Protein AF-A0A349R3C3-F1 (afdb_monomer)

Solvent-accessible surface area (backbone atoms only — not comparable to full-atom values): 14106 Å² total; per-residue (Å²): 133,60,71,66,52,58,50,20,28,57,54,48,66,54,65,62,78,65,48,72,76,39,74,84,52,47,65,58,42,30,50,52,5,46,54,39,50,52,52,12,50,52,42,12,56,44,46,15,50,47,43,29,62,76,40,62,88,50,100,57,25,70,58,52,10,52,54,48,5,53,55,49,9,50,50,48,29,50,50,51,36,49,50,64,70,65,62,62,86,88,56,60,72,68,60,53,50,62,65,47,43,64,59,54,54,50,52,52,51,53,50,55,61,49,46,53,61,52,50,51,60,73,39,42,68,59,50,40,51,53,48,49,54,48,57,54,50,50,51,49,53,53,51,49,53,50,52,51,51,47,50,65,75,43,38,69,60,56,50,50,52,51,51,53,50,52,53,44,52,53,49,54,53,49,51,55,50,50,52,52,51,44,51,30,24,39,69,20,48,70,53,102,89,34,86,36,51,66,44,89,45,76,68,43,53,53,53,49,55,52,48,52,52,52,52,54,50,47,51,54,48,51,55,50,49,54,53,52,52,52,53,51,51,51,48,37,49,74,72,42,59,74,71,64,66,82,70,50,71,71,58,46,52,50,54,36,58,60,64,70,75,108

Structure (mmCIF, N/CA/C/O backbone):
data_AF-A0A349R3C3-F1
#
_entry.id   AF-A0A349R3C3-F1
#
loop_
_atom_site.group_PDB
_atom_site.id
_atom_site.type_symbol
_atom_site.label_atom_id
_atom_site.label_alt_id
_atom_site.label_comp_id
_atom_site.label_asym_id
_atom_site.label_entity_id
_atom_site.label_seq_id
_atom_site.pdbx_PDB_ins_code
_atom_site.Cartn_x
_atom_site.Cartn_y
_atom_site.Cartn_z
_atom_site.occupancy
_atom_site.B_iso_or_equiv
_atom_site.auth_seq_id
_atom_site.auth_comp_id
_atom_site.auth_asym_id
_atom_site.auth_atom_id
_atom_site.pdbx_PDB_model_num
ATOM 1 N N . MET A 1 1 ? -33.937 16.320 50.678 1.00 60.59 1 MET A N 1
ATOM 2 C CA . MET A 1 1 ? -32.939 15.401 50.082 1.00 60.59 1 MET A CA 1
ATOM 3 C C . MET A 1 1 ? -33.029 15.523 48.572 1.00 60.59 1 MET A C 1
ATOM 5 O O . MET A 1 1 ? -34.141 15.639 48.083 1.00 60.59 1 MET A O 1
ATOM 9 N N . SER A 1 2 ? -31.909 15.561 47.848 1.00 76.12 2 SER A N 1
ATOM 10 C CA . SER A 1 2 ? -31.924 15.671 46.383 1.00 76.12 2 SER A CA 1
ATOM 11 C C . SER A 1 2 ? -32.350 14.349 45.731 1.00 76.12 2 SER A C 1
ATOM 13 O O . SER A 1 2 ? -31.929 13.276 46.172 1.00 76.12 2 SER A O 1
ATOM 15 N N . ASP A 1 3 ? -33.138 14.413 44.655 1.00 81.88 3 ASP A N 1
ATOM 16 C CA . ASP A 1 3 ? -33.588 13.233 43.891 1.00 81.88 3 ASP A CA 1
ATOM 17 C C . ASP A 1 3 ? -32.419 12.376 43.374 1.00 81.88 3 ASP A C 1
ATOM 19 O O . ASP A 1 3 ? -32.507 11.152 43.274 1.00 81.88 3 ASP A O 1
ATOM 23 N N . ILE A 1 4 ? -31.274 13.021 43.141 1.00 83.75 4 ILE A N 1
ATOM 24 C CA . ILE A 1 4 ? -30.001 12.401 42.764 1.00 83.75 4 ILE A CA 1
ATOM 25 C C . ILE A 1 4 ? -29.476 11.434 43.833 1.00 83.75 4 ILE A C 1
ATOM 27 O O . ILE A 1 4 ? -29.061 10.323 43.500 1.00 83.75 4 ILE A O 1
ATOM 31 N N . ASN A 1 5 ? -29.531 11.799 45.117 1.00 83.94 5 ASN A N 1
ATOM 32 C CA . ASN A 1 5 ? -29.082 10.901 46.186 1.00 83.94 5 ASN A CA 1
ATOM 33 C C . ASN A 1 5 ? -29.979 9.663 46.262 1.00 83.94 5 ASN A C 1
ATOM 35 O O . ASN A 1 5 ? -29.490 8.540 46.369 1.00 83.94 5 ASN A O 1
ATOM 39 N N . ARG A 1 6 ? -31.293 9.854 46.112 1.00 83.62 6 ARG A N 1
ATOM 40 C CA . ARG A 1 6 ? -32.276 8.766 46.135 1.00 83.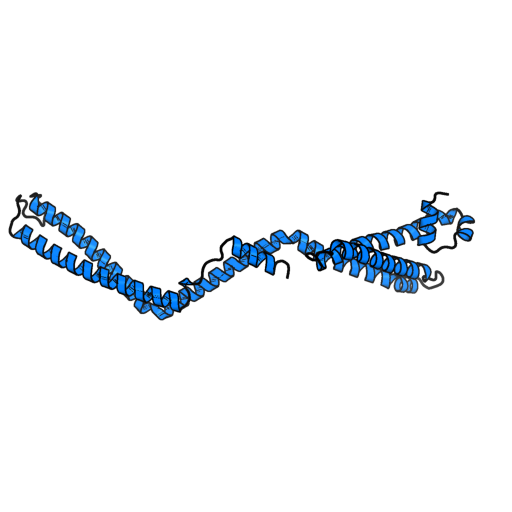62 6 ARG A CA 1
ATOM 41 C C . ARG A 1 6 ? -32.104 7.816 44.937 1.00 83.62 6 ARG A C 1
ATOM 43 O O . ARG A 1 6 ? -32.244 6.600 45.099 1.00 83.62 6 ARG A O 1
ATOM 50 N N . PHE A 1 7 ? -31.721 8.339 43.767 1.00 87.44 7 PHE A N 1
ATOM 51 C CA . PHE A 1 7 ? -31.324 7.536 42.606 1.00 87.44 7 PHE A CA 1
ATOM 52 C C . PHE A 1 7 ? -30.084 6.679 42.895 1.00 87.44 7 PHE A C 1
ATOM 54 O O . PHE A 1 7 ? -30.131 5.463 42.703 1.00 87.44 7 PHE A O 1
ATOM 61 N N . PHE A 1 8 ? -29.003 7.268 43.416 1.00 88.06 8 PHE A N 1
ATOM 62 C CA . PHE A 1 8 ? -27.784 6.514 43.722 1.00 88.06 8 PHE A CA 1
ATOM 63 C C . PHE A 1 8 ? -27.984 5.482 44.835 1.00 88.06 8 PHE A C 1
ATOM 65 O O . PHE A 1 8 ? -27.445 4.382 44.738 1.00 88.06 8 PHE A O 1
ATOM 72 N N . TRP A 1 9 ? -28.822 5.751 45.837 1.00 87.12 9 TRP A N 1
ATOM 73 C CA . TRP A 1 9 ? -29.176 4.744 46.846 1.00 87.12 9 TRP A CA 1
ATOM 74 C C . TRP A 1 9 ? -29.919 3.552 46.243 1.00 87.12 9 TRP A C 1
ATOM 76 O O . TRP A 1 9 ? -29.665 2.405 46.617 1.00 87.12 9 TRP A O 1
ATOM 86 N N . ARG A 1 10 ? -30.787 3.802 45.252 1.00 85.56 10 ARG A N 1
ATOM 87 C CA . ARG A 1 10 ? -31.445 2.735 44.486 1.00 85.56 10 ARG A CA 1
ATOM 88 C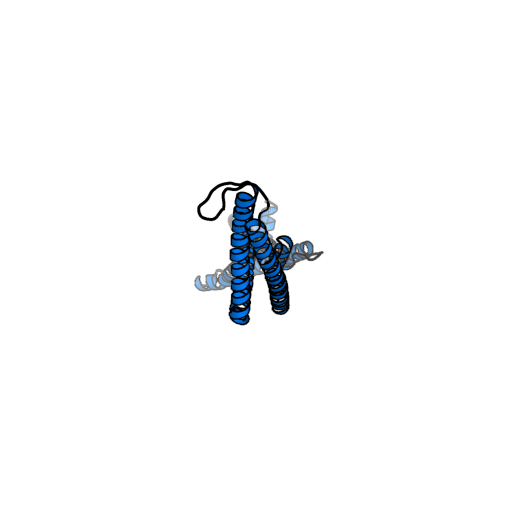 C . ARG A 1 10 ? -30.434 1.923 43.672 1.00 85.56 10 ARG A C 1
ATOM 90 O O . ARG A 1 10 ? -30.553 0.701 43.621 1.00 85.56 10 ARG A O 1
ATOM 97 N N . CYS A 1 11 ? -29.417 2.573 43.102 1.00 85.50 11 CYS A N 1
ATOM 98 C CA . CYS A 1 11 ? -28.314 1.898 42.413 1.00 85.50 11 CYS A CA 1
ATOM 99 C C . CYS A 1 11 ? -27.445 1.057 43.360 1.00 85.50 11 CYS A C 1
ATOM 101 O O . CYS A 1 11 ? -27.077 -0.060 43.011 1.00 85.50 11 CYS A O 1
ATOM 103 N N . ALA A 1 12 ? -27.182 1.546 44.574 1.00 84.50 12 ALA A N 1
ATOM 104 C CA . ALA A 1 12 ? -26.461 0.808 45.613 1.00 84.50 12 ALA A CA 1
ATOM 105 C C . ALA A 1 12 ? -27.250 -0.401 46.152 1.00 84.50 12 ALA A C 1
ATOM 107 O O . ALA A 1 12 ? -26.673 -1.284 46.776 1.00 84.50 12 ALA A O 1
ATOM 108 N N . GLY A 1 13 ? -28.565 -0.455 45.914 1.00 81.88 13 GLY A N 1
ATOM 109 C CA . GLY A 1 13 ? -29.434 -1.545 46.353 1.00 81.88 13 GLY A CA 1
ATOM 110 C C . GLY A 1 13 ? -29.739 -1.563 47.848 1.00 81.88 13 GLY A C 1
ATOM 111 O O . GLY A 1 13 ? -30.048 -2.621 48.385 1.00 81.88 13 GLY A O 1
ATOM 112 N N . VAL A 1 14 ? -29.666 -0.404 48.500 1.00 83.69 14 VAL A N 1
ATOM 113 C CA . VAL A 1 14 ? -29.896 -0.241 49.941 1.00 83.69 14 VAL A CA 1
ATOM 114 C C . VAL A 1 14 ? -31.372 0.043 50.217 1.00 83.69 14 VAL A C 1
ATOM 116 O O . VAL A 1 14 ? -32.046 0.702 49.422 1.00 83.69 14 VAL A O 1
ATOM 119 N N . HIS A 1 15 ? -31.880 -0.419 51.361 1.00 84.00 15 HIS A N 1
ATOM 120 C CA . HIS A 1 15 ? -33.231 -0.086 51.805 1.00 84.00 15 HIS A CA 1
ATOM 121 C C . HIS A 1 15 ? -33.312 1.394 52.223 1.00 84.00 15 HIS A C 1
ATOM 123 O O . HIS A 1 15 ? -32.704 1.809 53.212 1.00 84.00 15 HIS A O 1
ATOM 129 N N . GLN A 1 16 ? -34.035 2.198 51.435 1.00 82.12 16 GLN A N 1
ATOM 130 C CA . GLN A 1 16 ? -34.058 3.662 51.552 1.00 82.12 16 GLN A CA 1
ATOM 131 C C . GLN A 1 16 ? -34.578 4.138 52.915 1.00 82.12 16 GLN A C 1
ATOM 133 O O . GLN A 1 16 ? -33.965 5.014 53.516 1.00 82.12 16 GLN A O 1
ATOM 138 N N . GLU A 1 17 ? -35.630 3.510 53.444 1.00 82.06 17 GLU A N 1
ATOM 139 C CA . GLU A 1 17 ? -36.242 3.887 54.727 1.00 82.06 17 GLU A CA 1
ATOM 140 C C . GLU A 1 17 ? -35.314 3.664 55.929 1.00 82.06 17 GLU A C 1
ATOM 142 O O . GLU A 1 17 ? -35.358 4.407 56.910 1.00 82.06 17 GLU A O 1
ATOM 147 N N . THR A 1 18 ? -34.447 2.647 55.873 1.00 81.56 18 THR A N 1
ATOM 148 C CA . THR A 1 18 ? -33.424 2.439 56.907 1.00 81.56 18 THR A CA 1
ATOM 149 C C . THR A 1 18 ? -32.323 3.475 56.787 1.00 81.56 18 THR A C 1
ATOM 151 O O . THR A 1 18 ? -31.871 4.000 57.800 1.00 81.56 18 THR A O 1
ATOM 154 N N . LEU A 1 19 ? -31.894 3.781 55.562 1.00 83.44 19 LEU A N 1
ATOM 155 C CA . LEU A 1 19 ? -30.800 4.713 55.341 1.00 83.44 19 LEU A CA 1
ATOM 156 C C . LEU A 1 19 ? -31.190 6.147 55.726 1.00 83.44 19 LEU A C 1
ATOM 158 O O . LEU A 1 19 ? -30.364 6.844 56.302 1.00 83.44 19 LEU A O 1
ATOM 162 N N . GLU A 1 20 ? -32.442 6.560 55.494 1.00 83.81 20 GLU A N 1
ATOM 163 C CA . GLU A 1 20 ? -32.989 7.868 55.909 1.00 83.81 20 GLU A CA 1
ATOM 164 C C . GLU A 1 20 ? -32.876 8.135 57.421 1.00 83.81 20 GLU A C 1
ATOM 166 O O . GLU A 1 20 ? -32.795 9.291 57.829 1.00 83.81 20 GLU A O 1
ATOM 171 N N . LYS A 1 21 ? -32.788 7.088 58.254 1.00 85.25 21 LYS A N 1
ATOM 172 C CA . LYS A 1 21 ? -32.617 7.213 59.712 1.00 85.25 21 LYS A CA 1
ATOM 173 C C . LYS A 1 21 ? -31.170 7.501 60.140 1.00 85.25 21 LYS A C 1
ATOM 175 O O . LYS A 1 21 ? -30.959 7.900 61.282 1.00 85.25 21 LYS A O 1
ATOM 180 N N . TYR A 1 22 ? -30.186 7.318 59.253 1.00 84.94 22 TYR A N 1
ATOM 181 C CA . TYR A 1 22 ? -28.755 7.446 59.557 1.00 84.94 22 TYR A CA 1
ATOM 182 C C . TYR A 1 22 ? -28.057 8.429 58.601 1.00 84.94 22 TYR A C 1
ATOM 184 O O . TYR A 1 22 ? -27.470 8.010 57.597 1.00 84.94 22 TYR A O 1
ATOM 192 N N . PRO A 1 23 ? -28.071 9.739 58.914 1.00 81.38 23 PRO A N 1
ATOM 193 C CA . PRO A 1 23 ? -27.579 10.768 58.003 1.00 81.38 23 PRO A CA 1
ATOM 194 C C . PRO A 1 23 ? -26.079 10.684 57.691 1.00 81.38 23 PRO A C 1
ATOM 196 O O . PRO A 1 23 ? -25.659 11.069 56.600 1.00 81.38 23 PRO A O 1
ATOM 199 N N . GLU A 1 24 ? -25.272 10.130 58.599 1.00 83.31 24 GLU A N 1
ATOM 200 C CA . GLU A 1 24 ? -23.822 9.976 58.408 1.00 83.31 24 GLU A CA 1
ATOM 201 C C . GLU A 1 24 ? -23.459 8.951 57.319 1.00 83.31 24 GLU A C 1
ATOM 203 O O . GLU A 1 24 ? -22.433 9.072 56.650 1.00 83.31 24 GLU A O 1
ATOM 208 N N . GLU A 1 25 ? -24.323 7.963 57.071 1.00 83.88 25 GLU A N 1
ATOM 209 C CA . GLU A 1 25 ? -24.068 6.896 56.096 1.00 83.88 25 GLU A CA 1
ATOM 210 C C . GLU A 1 25 ? -24.516 7.277 54.669 1.00 83.88 25 GLU A C 1
ATOM 212 O O . GLU A 1 25 ? -24.151 6.607 53.699 1.00 83.88 25 GLU A O 1
ATOM 217 N N . HIS A 1 26 ? -25.249 8.384 54.499 1.00 86.00 26 HIS A N 1
ATOM 218 C CA . HIS A 1 26 ? -25.738 8.847 53.196 1.00 86.00 26 HIS A CA 1
ATOM 219 C C . HIS A 1 26 ? -24.632 9.023 52.159 1.00 86.00 26 HIS A C 1
ATOM 221 O O . HIS A 1 26 ? -24.744 8.503 51.049 1.00 86.00 26 HIS A O 1
ATOM 227 N N . SER A 1 27 ? -23.560 9.735 52.519 1.00 85.75 27 SER A N 1
ATOM 228 C CA . SER A 1 27 ? -22.454 10.046 51.604 1.00 85.75 27 SER A CA 1
ATOM 229 C C . SER A 1 27 ? -21.785 8.774 51.074 1.00 85.75 27 SER A C 1
ATOM 231 O O . SER A 1 27 ? -21.522 8.633 49.879 1.00 85.75 27 SER A O 1
ATOM 233 N N . LYS A 1 28 ? -21.608 7.783 51.949 1.00 85.75 28 LYS A N 1
ATOM 234 C CA . LYS A 1 28 ? -20.978 6.501 51.631 1.00 85.75 28 LYS A CA 1
ATOM 235 C C . LYS A 1 28 ? -21.810 5.667 50.658 1.00 85.75 28 LYS A C 1
ATOM 237 O O . LYS A 1 28 ? -21.269 5.174 49.671 1.00 85.75 28 LYS A O 1
ATOM 242 N N . TYR A 1 29 ? -23.114 5.520 50.892 1.00 86.12 29 TYR A N 1
ATOM 243 C CA . TYR A 1 29 ? -23.971 4.752 49.981 1.00 86.12 29 TYR A CA 1
ATOM 244 C C . TYR A 1 29 ? -24.269 5.495 48.676 1.00 86.12 29 TYR A C 1
ATOM 246 O O . TYR A 1 29 ? -24.409 4.849 47.638 1.00 86.12 29 TYR A O 1
ATOM 254 N N . THR A 1 30 ? -24.282 6.833 48.688 1.00 87.88 30 THR A N 1
ATOM 255 C CA . THR A 1 30 ? -24.277 7.629 47.453 1.00 87.88 30 THR A CA 1
ATOM 256 C C . THR A 1 30 ? -23.008 7.357 46.643 1.00 87.88 30 THR A C 1
ATOM 258 O O . THR A 1 30 ? -23.109 7.097 45.447 1.00 87.88 30 THR A O 1
ATOM 261 N N . ALA A 1 31 ? -21.829 7.336 47.277 1.00 85.81 31 ALA A N 1
ATOM 262 C CA . ALA A 1 31 ? -20.567 7.032 46.602 1.00 85.81 31 ALA A CA 1
ATOM 263 C C . ALA A 1 31 ? -20.545 5.604 46.026 1.00 85.81 31 ALA A C 1
ATOM 265 O O . ALA A 1 31 ? -20.201 5.421 44.859 1.00 85.81 31 ALA A O 1
ATOM 266 N N . ILE A 1 32 ? -20.985 4.598 46.792 1.00 86.44 32 ILE A N 1
ATOM 267 C CA . ILE A 1 32 ? -21.102 3.211 46.306 1.00 86.44 32 ILE A CA 1
ATOM 268 C C . ILE A 1 32 ? -22.040 3.149 45.093 1.00 86.44 32 ILE A C 1
ATOM 270 O O . ILE A 1 32 ? -21.656 2.636 44.042 1.00 86.44 32 ILE A O 1
ATOM 274 N N . GLY A 1 33 ? -23.235 3.733 45.197 1.00 87.50 33 GLY A N 1
ATOM 275 C CA . GLY A 1 33 ? -24.203 3.770 44.101 1.00 87.50 33 GLY A CA 1
ATOM 276 C C . GLY A 1 33 ? -23.686 4.486 42.854 1.00 87.50 33 GLY A C 1
ATOM 277 O O . GLY A 1 33 ? -23.919 4.016 41.740 1.00 87.50 33 GLY A O 1
ATOM 278 N N . ALA A 1 34 ? -22.943 5.581 43.033 1.00 88.94 34 ALA A N 1
ATOM 279 C CA . ALA A 1 34 ? -22.306 6.309 41.942 1.00 88.94 34 ALA A CA 1
ATOM 280 C C . ALA A 1 34 ? -21.242 5.458 41.239 1.00 88.94 34 ALA A C 1
ATOM 282 O O . ALA A 1 34 ? -21.249 5.385 40.013 1.00 88.94 34 ALA A O 1
ATOM 283 N N . THR A 1 35 ? -20.379 4.755 41.983 1.00 88.19 35 THR A N 1
ATOM 284 C CA . THR A 1 35 ? -19.359 3.884 41.369 1.00 88.19 35 THR A CA 1
ATOM 285 C C . THR A 1 35 ? -19.975 2.761 40.536 1.00 88.19 35 THR A C 1
ATOM 287 O O . THR A 1 35 ? -19.517 2.517 39.421 1.00 88.19 35 THR A O 1
ATOM 290 N N . ILE A 1 36 ? -21.047 2.126 41.020 1.00 88.44 36 ILE A N 1
ATOM 291 C CA . ILE A 1 36 ? -21.748 1.056 40.292 1.00 88.44 36 ILE A CA 1
ATOM 292 C C . ILE A 1 36 ? -22.413 1.618 39.026 1.00 88.44 36 ILE A C 1
ATOM 294 O O . ILE A 1 36 ? -22.299 1.041 37.945 1.00 88.44 36 ILE A O 1
ATOM 298 N N . PHE A 1 37 ? -23.068 2.779 39.135 1.00 91.31 37 PHE A N 1
ATOM 299 C CA . PHE A 1 37 ? -23.707 3.440 37.996 1.00 91.31 37 PHE A CA 1
ATOM 300 C C . PHE A 1 37 ? -22.700 3.825 36.906 1.00 91.31 37 PHE A C 1
ATOM 302 O O . PHE A 1 37 ? -22.903 3.478 35.744 1.00 91.31 37 PHE A O 1
ATOM 309 N N . PHE A 1 38 ? -21.598 4.493 37.266 1.00 89.56 38 PHE A N 1
ATOM 310 C CA . PHE A 1 38 ? -20.570 4.878 36.296 1.00 89.56 38 PHE A CA 1
ATOM 311 C C . PHE A 1 38 ? -19.878 3.663 35.672 1.00 89.56 38 PHE A C 1
ATOM 313 O O . PHE A 1 38 ? -19.589 3.688 34.478 1.00 89.56 38 PHE A O 1
ATOM 320 N N . THR A 1 39 ? -19.688 2.576 36.427 1.00 87.81 39 THR A N 1
ATOM 321 C CA . THR A 1 39 ? -19.164 1.312 35.882 1.00 87.81 39 THR A CA 1
ATOM 322 C C . THR A 1 39 ? -20.086 0.757 34.792 1.00 87.81 39 THR A C 1
ATOM 324 O O . THR A 1 39 ? -19.627 0.465 33.689 1.00 87.81 39 THR A O 1
ATOM 327 N N . GLY A 1 40 ? -21.396 0.679 35.053 1.00 88.31 40 GLY A N 1
ATOM 328 C CA . GLY A 1 40 ? -22.383 0.245 34.056 1.00 88.31 40 GLY A CA 1
ATOM 329 C C . GLY A 1 40 ? -22.503 1.195 32.858 1.00 88.31 40 GLY A C 1
ATOM 330 O O . GLY A 1 40 ? -22.622 0.741 31.720 1.00 88.31 40 GLY A O 1
ATOM 331 N N . LEU A 1 41 ? -22.417 2.510 33.087 1.00 90.88 41 LEU A N 1
ATOM 332 C CA . LEU A 1 41 ? -22.468 3.526 32.032 1.00 90.88 41 LEU A CA 1
ATOM 333 C C . LEU A 1 41 ? -21.267 3.420 31.084 1.00 90.88 41 LEU A C 1
ATOM 335 O O . LEU A 1 41 ? -21.451 3.371 29.869 1.00 90.88 41 LEU A O 1
ATOM 339 N N . PHE A 1 42 ? -20.046 3.343 31.618 1.00 86.75 42 PHE A N 1
ATOM 340 C CA . PHE A 1 42 ? -18.853 3.176 30.789 1.00 86.75 42 PHE A CA 1
ATOM 341 C C . PHE A 1 42 ? -18.838 1.825 30.083 1.00 86.75 42 PHE A C 1
ATOM 343 O O . PHE A 1 42 ? -18.449 1.765 28.920 1.00 86.75 42 PHE A O 1
ATOM 350 N N . ALA A 1 43 ? -19.331 0.764 30.727 1.00 85.75 43 ALA A N 1
ATOM 351 C CA . ALA A 1 43 ? -19.506 -0.526 30.074 1.00 85.75 43 ALA A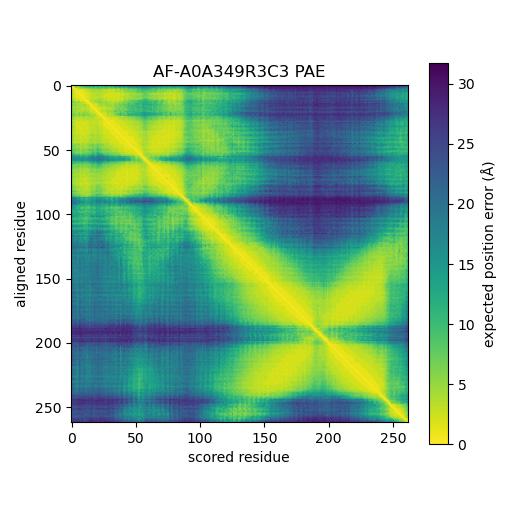 CA 1
ATOM 352 C C . ALA A 1 43 ? -20.521 -0.467 28.919 1.00 85.75 43 ALA A C 1
ATOM 354 O O . ALA A 1 43 ? -20.270 -1.062 27.874 1.00 85.75 43 ALA A O 1
ATOM 355 N N . SER A 1 44 ? -21.623 0.278 29.067 1.00 90.06 44 SER A N 1
ATOM 356 C CA . SER A 1 44 ? -22.602 0.512 27.994 1.00 90.06 44 SER A CA 1
ATOM 357 C C . SER A 1 44 ? -21.969 1.215 26.794 1.00 90.06 44 SER A C 1
ATOM 359 O O . SER A 1 44 ? -22.049 0.720 25.671 1.00 90.06 44 SER A O 1
ATOM 361 N N . LEU A 1 45 ? -21.271 2.331 27.039 1.00 88.88 45 LEU A N 1
ATOM 362 C CA . LEU A 1 45 ? -20.597 3.106 25.992 1.00 88.88 45 LEU A CA 1
ATOM 363 C C . LEU A 1 45 ? -19.504 2.286 25.298 1.00 88.88 45 LEU A C 1
ATOM 365 O O . LEU A 1 45 ? -19.421 2.271 24.074 1.00 88.88 45 LEU A O 1
ATOM 369 N N . SER A 1 46 ? -18.710 1.557 26.081 1.00 84.62 46 SER A N 1
ATOM 370 C CA . SER A 1 46 ? -17.696 0.617 25.607 1.00 84.62 46 SER A CA 1
ATOM 371 C C . SER A 1 46 ? -18.286 -0.479 24.724 1.00 84.62 46 SER A C 1
ATOM 373 O O . SER A 1 46 ? -17.823 -0.695 23.609 1.00 84.62 46 SER A O 1
ATOM 375 N N . GLY A 1 47 ? -19.276 -1.211 25.241 1.00 83.69 47 GLY A N 1
ATOM 376 C CA . GLY A 1 47 ? -19.897 -2.337 24.547 1.00 83.69 47 GLY A CA 1
ATOM 377 C C . GLY A 1 47 ? -20.615 -1.886 23.280 1.00 83.69 47 GLY A C 1
ATOM 378 O O . GLY A 1 47 ? -20.488 -2.536 22.246 1.00 83.69 47 GLY A O 1
ATOM 379 N N . GLY A 1 48 ? -21.292 -0.735 23.331 1.00 87.88 48 GLY A N 1
ATOM 380 C CA . GLY A 1 48 ? -21.906 -0.111 22.164 1.00 87.88 48 GLY A CA 1
ATOM 381 C C . GLY A 1 48 ? -20.875 0.299 21.113 1.00 87.88 48 GLY A C 1
ATOM 382 O O . GLY A 1 48 ? -21.044 -0.028 19.943 1.00 87.88 48 GLY A O 1
ATOM 383 N N . TYR A 1 49 ? -19.769 0.934 21.512 1.00 83.12 49 TYR A N 1
ATOM 384 C CA . TYR A 1 49 ? -18.692 1.299 20.587 1.00 83.12 49 TYR A CA 1
ATOM 385 C C . TYR A 1 49 ? -18.023 0.071 19.951 1.00 83.12 49 TYR A C 1
ATOM 387 O O . TYR A 1 49 ? -17.793 0.052 18.743 1.00 83.12 49 TYR A O 1
ATOM 395 N N . ALA A 1 50 ? -17.762 -0.977 20.738 1.00 81.56 50 ALA A N 1
ATOM 396 C CA . ALA A 1 50 ? -17.217 -2.234 20.231 1.00 81.56 50 ALA A CA 1
ATOM 397 C C . ALA A 1 50 ? -18.170 -2.891 19.219 1.00 81.56 50 ALA A C 1
ATOM 399 O O . ALA A 1 50 ? -17.741 -3.282 18.137 1.00 81.56 50 ALA A O 1
ATOM 400 N N . MET A 1 51 ? -19.468 -2.949 19.528 1.00 82.12 51 MET A N 1
ATOM 401 C CA . MET A 1 51 ? -20.483 -3.490 18.623 1.00 82.12 51 MET A CA 1
ATOM 402 C C . MET A 1 51 ? -20.604 -2.655 17.339 1.00 82.12 51 MET A C 1
ATOM 404 O O . MET A 1 51 ? -20.670 -3.211 16.247 1.00 82.12 51 MET A O 1
ATOM 408 N N . TYR A 1 52 ? -20.558 -1.325 17.444 1.00 83.56 52 TYR A N 1
ATOM 409 C CA . TYR A 1 52 ? -20.543 -0.434 16.282 1.00 83.56 52 TYR A CA 1
ATOM 410 C C . TYR A 1 52 ? -19.330 -0.688 15.379 1.00 83.56 52 TYR A C 1
ATOM 412 O O . TYR A 1 52 ? -19.463 -0.722 14.160 1.00 83.56 52 TYR A O 1
ATOM 420 N N . PHE A 1 53 ? -18.150 -0.903 15.966 1.00 76.00 53 PHE A N 1
ATOM 421 C CA . PHE A 1 53 ? -16.933 -1.183 15.207 1.00 76.00 53 PHE A CA 1
ATOM 422 C C . PHE A 1 53 ? -16.988 -2.548 14.506 1.00 76.00 53 PHE A C 1
ATOM 424 O O . PHE A 1 53 ? -16.660 -2.642 13.327 1.00 76.00 53 PHE A O 1
ATOM 431 N N . VAL A 1 54 ? -17.450 -3.594 15.201 1.00 73.06 54 VAL A N 1
ATOM 432 C CA . VAL A 1 54 ? -17.548 -4.958 14.648 1.00 73.06 54 VAL A CA 1
ATOM 433 C C . VAL A 1 54 ? -18.541 -5.036 13.486 1.00 73.06 54 VAL A C 1
ATOM 435 O O . VAL A 1 54 ? -18.292 -5.746 12.518 1.00 73.06 54 VAL A O 1
ATOM 438 N N . PHE A 1 55 ? -19.652 -4.300 13.560 1.00 73.19 55 PHE A N 1
ATOM 439 C CA . PHE A 1 55 ? -20.703 -4.311 12.536 1.00 73.19 55 PHE A CA 1
ATOM 440 C C . PHE A 1 55 ? -20.646 -3.106 11.588 1.00 73.19 55 PHE A C 1
ATOM 442 O O . PHE A 1 55 ? -21.615 -2.852 10.868 1.00 73.19 55 PHE A O 1
ATOM 449 N N . SER A 1 56 ? -19.527 -2.372 11.569 1.00 68.31 56 SER A N 1
ATOM 450 C CA . SER A 1 56 ? -19.398 -1.172 10.740 1.00 68.31 56 SER A CA 1
ATOM 451 C C . SER A 1 56 ? -19.596 -1.514 9.257 1.00 68.31 56 SER A C 1
ATOM 453 O O . SER A 1 56 ? -18.921 -2.390 8.715 1.00 68.31 56 SER A O 1
ATOM 455 N N . GLY A 1 57 ? -20.566 -0.854 8.611 1.00 66.69 57 GLY A N 1
ATOM 456 C CA . GLY A 1 57 ? -20.937 -1.098 7.208 1.00 66.69 57 GLY A CA 1
ATOM 457 C C . GLY A 1 57 ? -22.293 -1.784 6.990 1.00 66.69 57 GLY A C 1
ATOM 458 O O . GLY A 1 57 ? -22.728 -1.907 5.845 1.00 66.69 57 GLY A O 1
ATOM 459 N N . GLY A 1 58 ? -22.990 -2.201 8.053 1.00 74.12 58 GLY A N 1
ATOM 460 C CA . GLY A 1 58 ? -24.387 -2.645 7.982 1.00 74.12 58 GLY A CA 1
ATOM 461 C C . GLY A 1 58 ? -25.381 -1.476 8.046 1.00 74.12 58 GLY A C 1
ATOM 462 O O . GLY A 1 58 ? -25.156 -0.505 8.752 1.00 74.12 58 GLY A O 1
ATOM 463 N N . THR A 1 59 ? -26.533 -1.571 7.376 1.00 74.00 59 THR A N 1
ATOM 464 C CA . THR A 1 59 ? -27.572 -0.512 7.354 1.00 74.00 59 THR A CA 1
ATOM 465 C C . THR A 1 59 ? -28.207 -0.184 8.717 1.00 74.00 59 THR A C 1
ATOM 467 O O . THR A 1 59 ? -28.848 0.857 8.848 1.00 74.00 59 THR A O 1
ATOM 470 N N . PHE A 1 60 ? -28.043 -1.044 9.729 1.00 79.12 60 PHE A N 1
ATOM 471 C CA . PHE A 1 60 ? -28.627 -0.905 11.075 1.00 79.12 60 PHE A CA 1
ATOM 472 C C . PHE A 1 60 ? -27.584 -0.991 12.209 1.00 79.12 60 PHE A C 1
ATOM 474 O O . PHE A 1 60 ? -27.926 -1.278 13.359 1.00 79.12 60 PHE A O 1
ATOM 481 N N . ASP A 1 61 ? -26.313 -0.749 11.897 1.00 80.62 61 ASP A N 1
ATOM 482 C CA . ASP A 1 61 ? -25.176 -0.844 12.821 1.00 80.62 61 ASP A CA 1
ATOM 483 C C . ASP A 1 61 ? -25.311 0.048 14.071 1.00 80.62 61 ASP A C 1
ATOM 485 O O . ASP A 1 61 ? -25.143 -0.424 15.197 1.00 80.62 61 ASP A O 1
ATOM 489 N N . TRP A 1 62 ? -25.699 1.313 13.905 1.00 83.75 62 TRP A N 1
ATOM 490 C CA . TRP A 1 62 ? -25.876 2.262 15.008 1.00 83.75 62 TRP A CA 1
ATOM 491 C C . TRP A 1 62 ? -26.992 1.842 15.978 1.00 83.75 62 TRP A C 1
ATOM 493 O O . TRP A 1 62 ? -26.866 2.012 17.192 1.00 83.75 62 TRP A O 1
ATOM 503 N N . LEU A 1 63 ? -28.080 1.261 15.460 1.00 88.12 63 LEU A N 1
ATOM 504 C CA . LEU A 1 63 ? -29.224 0.843 16.268 1.00 88.12 63 LEU A CA 1
ATOM 505 C C . LEU A 1 63 ? -28.870 -0.403 17.082 1.00 88.12 63 LEU A C 1
ATOM 507 O O . LEU A 1 63 ? -29.139 -0.451 18.284 1.00 88.12 63 LEU A O 1
ATOM 511 N N . LEU A 1 64 ? -28.205 -1.377 16.453 1.00 85.56 64 LEU A N 1
ATOM 512 C CA . LEU A 1 64 ? -27.684 -2.559 17.141 1.00 85.56 64 LEU A CA 1
ATOM 513 C C . LEU A 1 64 ? -26.668 -2.179 18.220 1.00 85.56 64 LEU A C 1
ATOM 515 O O . LEU A 1 64 ? -26.734 -2.718 19.321 1.00 85.56 64 LEU A O 1
ATOM 519 N N . ALA A 1 65 ? -25.785 -1.217 17.945 1.00 88.12 65 ALA A N 1
ATOM 520 C CA . ALA A 1 65 ? -24.814 -0.719 18.911 1.00 88.12 65 ALA A CA 1
ATOM 521 C C . ALA A 1 65 ? -25.471 -0.092 20.150 1.00 88.12 65 ALA A C 1
ATOM 523 O O . ALA A 1 65 ? -25.066 -0.387 21.274 1.00 88.12 65 ALA A O 1
ATOM 524 N N . ILE A 1 66 ? -26.511 0.731 19.971 1.00 90.62 66 ILE A N 1
ATOM 525 C CA . ILE A 1 66 ? -27.233 1.355 21.091 1.00 90.62 66 ILE A CA 1
ATOM 526 C C . ILE A 1 66 ? -27.974 0.303 21.917 1.00 90.62 66 ILE A C 1
ATOM 528 O O . ILE A 1 66 ? -27.843 0.277 23.141 1.00 90.62 66 ILE A O 1
ATOM 532 N N . VAL A 1 67 ? -28.739 -0.578 21.264 1.00 92.31 67 VAL A N 1
ATOM 533 C CA . VAL A 1 67 ? -29.522 -1.612 21.958 1.00 92.31 67 VAL A CA 1
ATOM 534 C C . VAL A 1 67 ? -28.597 -2.564 22.711 1.00 92.31 67 VAL A C 1
ATOM 536 O O . VAL A 1 67 ? -28.815 -2.833 23.893 1.00 92.31 67 VAL A O 1
ATOM 539 N N . PHE A 1 68 ? -27.532 -3.027 22.054 1.00 90.31 68 PHE A N 1
ATOM 540 C CA . PHE A 1 68 ? -26.541 -3.892 22.677 1.00 90.31 68 PHE A CA 1
ATOM 541 C C . PHE A 1 68 ? -25.823 -3.188 23.829 1.00 90.31 68 PHE A C 1
ATOM 543 O O . PHE A 1 68 ? -25.716 -3.765 24.906 1.00 90.31 68 PHE A O 1
ATOM 550 N N . GLY A 1 69 ? -25.394 -1.935 23.646 1.00 90.56 69 GLY A N 1
ATOM 551 C CA . GLY A 1 69 ? -24.764 -1.136 24.697 1.00 90.56 69 GLY A CA 1
ATOM 552 C C . GLY A 1 69 ? -25.645 -1.024 25.940 1.00 90.56 69 GLY A C 1
ATOM 553 O O . GLY A 1 69 ? -25.185 -1.302 27.045 1.00 90.56 69 GLY A O 1
ATOM 554 N N . ILE A 1 70 ? -26.939 -0.727 25.773 1.00 93.50 70 ILE A N 1
ATOM 555 C CA . ILE A 1 70 ? -27.898 -0.658 26.886 1.00 93.50 70 ILE A CA 1
ATOM 556 C C . ILE A 1 70 ? -28.014 -2.008 27.602 1.00 93.50 70 ILE A C 1
ATOM 558 O O . ILE A 1 70 ? -27.890 -2.056 28.826 1.00 93.50 70 ILE A O 1
ATOM 562 N N . ILE A 1 71 ? -28.228 -3.101 26.863 1.00 92.38 71 ILE A N 1
ATOM 563 C CA . ILE A 1 71 ? -28.364 -4.446 27.445 1.00 92.38 71 ILE A CA 1
ATOM 564 C C . ILE A 1 71 ? -27.081 -4.843 28.183 1.00 92.38 71 ILE A C 1
ATOM 566 O O . ILE A 1 71 ? -27.136 -5.327 29.314 1.00 92.38 71 ILE A O 1
ATOM 570 N N . TRP A 1 72 ? -25.925 -4.594 27.570 1.00 89.31 72 TRP A N 1
ATOM 571 C CA . TRP A 1 72 ? -24.620 -4.916 28.130 1.00 89.31 72 TRP A CA 1
ATOM 572 C C . TRP A 1 72 ? -24.320 -4.095 29.384 1.00 89.31 72 TRP A C 1
ATOM 574 O O . TRP A 1 72 ? -23.972 -4.647 30.425 1.00 89.31 72 TRP A O 1
ATOM 584 N N . GLY A 1 73 ? -24.535 -2.781 29.333 1.00 90.00 73 GLY A N 1
ATOM 585 C CA . GLY A 1 73 ? -24.381 -1.899 30.485 1.00 90.00 73 GLY A CA 1
ATOM 586 C C . GLY A 1 73 ? -25.301 -2.274 31.642 1.00 90.00 73 GLY A C 1
ATOM 587 O O . GLY A 1 73 ? -24.862 -2.268 32.791 1.00 90.00 73 GLY A O 1
ATOM 588 N N . LEU A 1 74 ? -26.548 -2.663 31.355 1.00 91.31 74 LEU A N 1
ATOM 589 C CA . LEU A 1 74 ? -27.484 -3.166 32.363 1.00 91.31 74 LEU A CA 1
ATOM 590 C C . LEU A 1 74 ? -27.028 -4.499 32.965 1.00 91.31 74 LEU A C 1
ATOM 592 O O . LEU A 1 74 ? -27.154 -4.677 34.177 1.00 91.31 74 LEU A O 1
ATOM 596 N N . ALA A 1 75 ? -26.475 -5.410 32.162 1.00 87.44 75 ALA A N 1
ATOM 597 C CA . ALA A 1 75 ? -25.928 -6.674 32.649 1.00 87.44 75 ALA A CA 1
ATOM 598 C C . ALA A 1 75 ? -24.744 -6.441 33.602 1.00 87.44 75 ALA A C 1
ATOM 600 O O . ALA A 1 75 ? -24.723 -6.982 34.707 1.00 87.44 75 ALA A O 1
ATOM 601 N N . ILE A 1 76 ? -23.805 -5.571 33.218 1.00 86.81 76 ILE A N 1
ATOM 602 C CA . ILE A 1 76 ? -22.643 -5.211 34.043 1.00 86.81 76 ILE A CA 1
ATOM 603 C C . ILE A 1 76 ? -23.081 -4.474 35.310 1.00 86.81 76 ILE A C 1
ATOM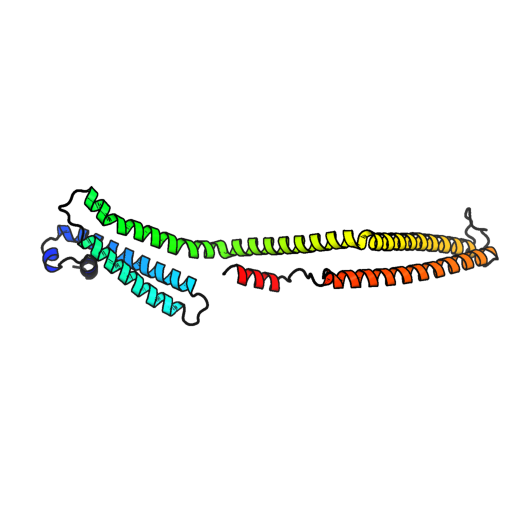 605 O O . ILE A 1 76 ? -22.618 -4.799 36.400 1.00 86.81 76 ILE A O 1
ATOM 609 N N . PHE A 1 77 ? -24.022 -3.535 35.196 1.00 89.00 77 PHE A N 1
ATOM 610 C CA . PHE A 1 77 ? -24.610 -2.841 36.340 1.00 89.00 77 PHE A CA 1
ATOM 611 C C . PHE A 1 77 ? -25.267 -3.816 37.327 1.00 89.00 77 PHE A C 1
ATOM 613 O O . PHE A 1 77 ? -25.069 -3.705 38.536 1.00 89.00 77 PHE A O 1
ATOM 620 N N . ASN A 1 78 ? -26.036 -4.787 36.825 1.00 87.69 78 ASN A N 1
ATOM 621 C CA . ASN A 1 78 ? -26.697 -5.787 37.659 1.00 87.69 78 ASN A CA 1
ATOM 622 C C . ASN A 1 78 ? -25.680 -6.702 38.357 1.00 87.69 78 ASN A C 1
ATOM 624 O O . ASN A 1 78 ? -25.797 -6.937 39.559 1.00 87.69 78 ASN A O 1
ATOM 628 N N . MET A 1 79 ? -24.652 -7.146 37.629 1.00 83.19 79 MET A N 1
ATOM 629 C CA . MET A 1 79 ? -23.580 -7.982 38.164 1.00 83.19 79 MET A CA 1
ATOM 630 C C . MET A 1 79 ? -22.745 -7.242 39.222 1.00 83.19 79 MET A C 1
ATOM 632 O O . MET A 1 79 ? -22.530 -7.788 40.302 1.00 83.19 79 MET A O 1
ATOM 636 N N . ASP A 1 80 ? -22.319 -6.000 38.961 1.00 84.50 80 ASP A N 1
ATOM 637 C CA . ASP A 1 80 ? -21.539 -5.188 39.913 1.00 84.50 80 ASP A CA 1
ATOM 638 C C . ASP A 1 80 ? -22.359 -4.904 41.181 1.00 84.50 80 ASP A C 1
ATOM 640 O O . ASP A 1 80 ? -21.870 -5.066 42.301 1.00 84.50 80 ASP A O 1
ATOM 644 N N . ARG A 1 81 ? -23.658 -4.603 41.021 1.00 84.25 81 ARG A N 1
ATOM 645 C CA . ARG A 1 81 ? -24.592 -4.456 42.145 1.00 84.25 81 ARG A CA 1
ATOM 646 C C . ARG A 1 81 ? -24.728 -5.747 42.955 1.00 84.25 81 ARG A C 1
ATOM 648 O O . ARG A 1 81 ? -24.690 -5.688 44.182 1.00 84.25 81 ARG A O 1
ATOM 655 N N . TYR A 1 82 ? -24.874 -6.901 42.304 1.00 82.69 82 TYR A N 1
ATOM 656 C CA . TYR A 1 82 ? -24.962 -8.194 42.987 1.00 82.69 82 TYR A CA 1
ATOM 657 C C . TYR A 1 82 ? -23.684 -8.513 43.771 1.00 82.69 82 TYR A C 1
ATOM 659 O O . TYR A 1 82 ? -23.765 -8.894 44.938 1.00 82.69 82 TYR A O 1
ATOM 667 N N . ILE A 1 83 ? -22.508 -8.293 43.173 1.00 78.00 83 ILE A N 1
ATOM 668 C CA . ILE A 1 83 ? -21.218 -8.523 43.836 1.00 78.00 83 ILE A CA 1
ATOM 669 C C . ILE A 1 83 ? -21.117 -7.658 45.091 1.00 78.00 83 ILE A C 1
ATOM 671 O O . ILE A 1 83 ? -20.885 -8.203 46.167 1.00 78.00 83 ILE A O 1
ATOM 675 N N . VAL A 1 84 ? -21.365 -6.348 44.985 1.00 78.81 84 VAL A N 1
ATOM 676 C CA . VAL A 1 84 ? -21.279 -5.419 46.125 1.00 78.81 84 VAL A CA 1
ATOM 677 C C . VAL A 1 84 ? -22.240 -5.805 47.253 1.00 78.81 84 VAL A C 1
ATOM 679 O O . VAL A 1 84 ? -21.851 -5.766 48.419 1.00 78.81 84 VAL A O 1
ATOM 682 N N . LEU A 1 85 ? -23.464 -6.230 46.923 1.00 77.75 85 LEU A N 1
ATOM 683 C CA . LEU A 1 85 ? -24.450 -6.682 47.911 1.00 77.75 85 LEU A CA 1
ATOM 684 C C . LEU A 1 85 ? -24.103 -8.044 48.536 1.00 77.75 85 LEU A C 1
ATOM 686 O O . LEU A 1 85 ? -24.486 -8.309 49.672 1.00 77.75 85 LEU A O 1
ATOM 690 N N . SER A 1 86 ? -23.374 -8.904 47.820 1.00 73.81 86 SER A N 1
ATOM 691 C CA . SER A 1 86 ? -22.966 -10.235 48.297 1.00 73.81 86 SER A CA 1
ATOM 692 C C . SER A 1 86 ? -21.733 -10.224 49.216 1.00 73.81 86 SER A C 1
ATOM 694 O O . SER A 1 86 ? -21.418 -11.245 49.843 1.00 73.81 86 SER A O 1
ATOM 696 N N . ILE A 1 87 ? -21.028 -9.087 49.320 1.00 72.94 87 ILE A N 1
ATOM 697 C CA . ILE A 1 87 ? -19.857 -8.939 50.191 1.00 72.94 87 ILE A CA 1
ATOM 698 C C . ILE A 1 87 ? -20.317 -8.911 51.650 1.00 72.94 87 ILE A C 1
ATOM 700 O O . ILE A 1 87 ? -20.800 -7.908 52.177 1.00 72.94 87 ILE A O 1
ATOM 704 N N . ASN A 1 88 ? -20.113 -10.033 52.337 1.00 63.28 88 ASN A N 1
ATOM 705 C CA . ASN A 1 88 ? -20.364 -10.138 53.766 1.00 63.28 88 ASN A CA 1
ATOM 706 C C . ASN A 1 88 ? -19.193 -9.541 54.554 1.00 63.28 88 ASN A C 1
ATOM 708 O O . ASN A 1 88 ? -18.108 -10.122 54.620 1.00 63.28 88 ASN A O 1
ATOM 712 N N . LYS A 1 89 ? -19.446 -8.417 55.236 1.00 60.22 89 LYS A N 1
ATOM 713 C CA . LYS A 1 89 ? -18.471 -7.721 56.097 1.00 60.22 89 LYS A CA 1
ATOM 714 C C . LYS A 1 89 ? -17.928 -8.550 57.272 1.00 60.22 89 LYS A C 1
ATOM 716 O O . LYS A 1 89 ? -16.964 -8.126 57.896 1.00 60.22 89 LYS A O 1
ATOM 721 N N . SER A 1 90 ? -18.516 -9.711 57.580 1.00 58.16 90 SER A N 1
ATOM 722 C CA . SER A 1 90 ? -18.122 -10.559 58.717 1.00 58.16 90 SER A CA 1
ATOM 723 C C . SER A 1 90 ? -16.998 -11.569 58.408 1.00 58.16 90 SER A C 1
ATOM 725 O O . SER A 1 90 ? -16.606 -12.321 59.300 1.00 58.16 90 SER A O 1
ATOM 727 N N . LYS A 1 91 ? -16.490 -11.636 57.167 1.00 60.34 91 LYS A N 1
ATOM 728 C CA . LYS A 1 91 ? -15.433 -12.586 56.761 1.00 60.34 91 LYS A CA 1
ATOM 729 C C . LYS A 1 91 ? -14.041 -11.939 56.723 1.00 60.34 91 LYS A C 1
ATOM 731 O O . LYS A 1 91 ? -13.922 -10.740 56.483 1.00 60.34 91 LYS A O 1
ATOM 736 N N . SER A 1 92 ? -13.001 -12.762 56.920 1.00 72.50 92 SER A N 1
ATOM 737 C CA . SER A 1 92 ? -11.573 -12.396 56.832 1.00 72.50 92 SER A CA 1
ATOM 738 C C . SER A 1 92 ? -11.251 -11.581 55.569 1.00 72.50 92 SER A C 1
ATOM 740 O O . SER A 1 92 ? -11.798 -11.861 54.499 1.00 72.50 92 SER A O 1
ATOM 742 N N . GLY A 1 93 ? -10.339 -10.605 55.672 1.00 71.12 93 GLY A N 1
ATOM 743 C CA . GLY A 1 93 ? -9.973 -9.689 54.579 1.00 71.12 93 GLY A CA 1
ATOM 744 C C . GLY A 1 93 ? -9.526 -10.384 53.284 1.00 71.12 93 GLY A C 1
ATOM 745 O O . GLY A 1 93 ? -9.793 -9.881 52.196 1.00 71.12 93 GLY A O 1
ATOM 746 N N . PHE A 1 94 ? -8.954 -11.590 53.371 1.00 74.31 94 PHE A N 1
ATOM 747 C CA . PHE A 1 94 ? -8.610 -12.395 52.191 1.00 74.31 94 PHE A CA 1
ATOM 748 C C . PHE A 1 94 ? -9.850 -12.880 51.418 1.00 74.31 94 PHE A C 1
ATOM 750 O O . PHE A 1 94 ? -9.869 -12.882 50.190 1.00 74.31 94 PHE A O 1
ATOM 757 N N . MET A 1 95 ? -10.925 -13.233 52.127 1.00 72.94 95 MET A N 1
ATOM 758 C CA . MET A 1 95 ? -12.186 -13.659 51.511 1.00 72.94 95 MET A CA 1
ATOM 759 C C . MET A 1 95 ? -12.907 -12.488 50.832 1.00 72.94 95 MET A C 1
ATOM 761 O O . MET A 1 95 ? -13.567 -12.689 49.817 1.00 72.94 95 MET A O 1
ATOM 765 N N . GLN A 1 96 ? -12.749 -11.269 51.361 1.00 73.25 96 GLN A N 1
ATOM 766 C CA . GLN A 1 96 ? -13.263 -10.042 50.740 1.00 73.25 96 GLN A CA 1
ATOM 767 C C . GLN A 1 96 ? -12.512 -9.728 49.437 1.00 73.25 96 GLN A C 1
ATOM 769 O O . GLN A 1 96 ? -13.138 -9.389 48.435 1.00 73.25 96 GLN A O 1
ATOM 774 N N . LEU A 1 97 ? -11.187 -9.921 49.417 1.00 72.62 97 LEU A N 1
ATOM 775 C CA . LEU A 1 97 ? -10.375 -9.786 48.205 1.00 72.62 97 LEU A CA 1
ATOM 776 C C . LEU A 1 97 ? -10.791 -10.805 47.129 1.00 72.62 97 LEU A C 1
ATOM 778 O O . LEU A 1 97 ? -10.968 -10.442 45.968 1.00 72.62 97 LEU A O 1
ATOM 782 N N . LEU A 1 98 ? -11.012 -12.067 47.518 1.00 76.31 98 LEU A N 1
ATOM 783 C CA . LEU A 1 98 ? -11.447 -13.127 46.602 1.00 76.31 98 LEU A CA 1
ATOM 784 C C . LEU A 1 98 ? -12.854 -12.866 46.030 1.00 76.31 98 LEU A C 1
ATOM 786 O O . LEU A 1 98 ? -13.111 -13.169 44.869 1.00 76.31 98 LEU A O 1
ATOM 790 N N . GLN A 1 99 ? -13.749 -12.255 46.813 1.00 72.38 99 GLN A N 1
ATOM 791 C CA . GLN A 1 99 ? -15.074 -11.824 46.347 1.00 72.38 99 GLN A CA 1
ATOM 792 C C . GLN A 1 99 ? -15.022 -10.597 45.420 1.00 72.38 99 GLN A C 1
ATOM 794 O O . GLN A 1 99 ? -15.899 -10.443 44.574 1.00 72.38 99 GLN A O 1
ATOM 799 N N . ALA A 1 100 ? -13.994 -9.749 45.535 1.00 72.06 100 ALA A N 1
ATOM 800 C CA . ALA A 1 100 ? -13.774 -8.600 44.652 1.00 72.06 100 ALA A CA 1
ATOM 801 C C . ALA A 1 100 ? -13.039 -8.959 43.342 1.00 72.06 100 ALA A C 1
ATOM 803 O O . ALA A 1 100 ? -13.084 -8.198 42.375 1.00 72.06 100 ALA A O 1
ATOM 804 N N . LEU A 1 101 ? -12.389 -10.123 43.279 1.00 76.62 101 LEU A N 1
ATOM 805 C CA . LEU A 1 101 ? -11.604 -10.604 42.133 1.00 76.62 101 LEU A CA 1
ATOM 806 C C . LEU A 1 101 ? -12.382 -10.657 40.797 1.00 76.62 101 LEU A C 1
ATOM 808 O O . LEU A 1 101 ? -11.841 -10.198 39.787 1.00 76.62 101 LEU A O 1
ATOM 812 N N . PRO A 1 102 ? -13.652 -11.116 40.751 1.00 74.88 102 PRO A N 1
ATOM 813 C CA . PRO A 1 102 ? -14.458 -11.081 39.530 1.00 74.88 102 PRO A CA 1
ATOM 814 C C . PRO A 1 102 ? -14.585 -9.674 38.931 1.00 74.88 102 PRO A C 1
ATOM 816 O O . PRO A 1 102 ? -14.573 -9.530 37.712 1.00 74.88 102 PRO A O 1
ATOM 819 N N . ARG A 1 103 ? -14.632 -8.630 39.773 1.00 77.81 103 ARG A N 1
ATOM 820 C CA . ARG A 1 103 ? -14.704 -7.225 39.339 1.00 77.81 103 ARG A CA 1
ATOM 821 C C . ARG A 1 103 ? -13.426 -6.784 38.625 1.00 77.81 103 ARG A C 1
ATOM 823 O O . ARG A 1 103 ? -13.497 -6.096 37.612 1.00 77.81 103 ARG A O 1
ATOM 830 N N . ILE A 1 104 ? -12.267 -7.210 39.129 1.00 78.94 104 ILE A N 1
ATOM 831 C CA . ILE A 1 104 ? -10.962 -6.908 38.524 1.00 78.94 104 ILE A CA 1
ATOM 832 C C . ILE A 1 104 ? -10.822 -7.623 37.175 1.00 78.94 104 ILE A C 1
ATOM 834 O O . ILE A 1 104 ? -10.424 -6.999 36.194 1.00 78.94 104 ILE A O 1
ATOM 838 N N . LEU A 1 105 ? -11.206 -8.901 37.098 1.00 79.94 105 LEU A N 1
ATOM 839 C CA . LEU A 1 105 ? -11.199 -9.652 35.837 1.00 79.94 105 LEU A CA 1
ATOM 840 C C . LEU A 1 105 ? -12.114 -9.015 34.784 1.00 79.94 105 LEU A C 1
ATOM 842 O O . LEU A 1 105 ? -11.706 -8.859 33.635 1.00 79.94 105 LEU A O 1
ATOM 846 N N . LEU A 1 106 ? -13.320 -8.599 35.181 1.00 75.00 106 LEU A N 1
ATOM 847 C CA . LEU A 1 106 ? -14.271 -7.923 34.298 1.00 75.00 106 LEU A CA 1
ATOM 848 C C . LEU A 1 106 ? -13.707 -6.592 33.774 1.00 75.00 106 LEU A C 1
ATOM 850 O O . LEU A 1 106 ? -13.805 -6.312 32.583 1.00 75.00 106 LEU A O 1
ATOM 854 N N . ALA A 1 107 ? -13.067 -5.799 34.641 1.00 75.62 107 ALA A N 1
ATOM 855 C CA . ALA A 1 107 ? -12.445 -4.532 34.259 1.00 75.62 107 ALA A CA 1
ATOM 856 C C . ALA A 1 107 ? -11.291 -4.722 33.258 1.00 75.62 107 ALA A C 1
ATOM 858 O O . ALA A 1 107 ? -11.199 -3.977 32.283 1.00 75.62 107 ALA A O 1
ATOM 859 N N . ILE A 1 108 ? -10.449 -5.745 33.452 1.00 81.56 108 ILE A N 1
ATOM 860 C CA . ILE A 1 108 ? -9.369 -6.089 32.512 1.00 81.56 108 ILE A CA 1
ATOM 861 C C . ILE A 1 108 ? -9.950 -6.534 31.165 1.00 81.56 108 ILE A C 1
ATOM 863 O O . ILE A 1 108 ? -9.480 -6.087 30.119 1.00 81.56 108 ILE A O 1
ATOM 867 N N . LEU A 1 109 ? -10.987 -7.378 31.178 1.00 76.19 109 LEU A N 1
ATOM 868 C CA . LEU A 1 109 ? -11.637 -7.867 29.961 1.00 76.19 109 LEU A CA 1
ATOM 869 C C . LEU A 1 109 ? -12.257 -6.717 29.154 1.00 76.19 109 LEU A C 1
ATOM 871 O O . LEU A 1 109 ? -12.030 -6.627 27.951 1.00 76.19 109 LEU A O 1
ATOM 875 N N . ILE A 1 110 ? -12.968 -5.800 29.819 1.00 75.62 110 ILE A N 1
ATOM 876 C CA . ILE A 1 110 ? -13.518 -4.590 29.192 1.00 75.62 110 ILE A CA 1
ATOM 877 C C . ILE A 1 110 ? -12.384 -3.729 28.613 1.00 75.62 110 ILE A C 1
ATOM 879 O O . ILE A 1 110 ? -12.464 -3.312 27.460 1.00 75.62 110 ILE A O 1
ATOM 883 N N . GLY A 1 111 ? -11.299 -3.520 29.366 1.00 78.06 111 GLY A N 1
ATOM 884 C CA . GLY A 1 111 ? -10.137 -2.763 28.897 1.00 78.06 111 GLY A CA 1
ATOM 885 C C . GLY A 1 111 ? -9.498 -3.349 27.633 1.00 78.06 111 GLY A C 1
ATOM 886 O O . GLY A 1 111 ? -9.193 -2.602 26.705 1.00 78.06 111 GLY A O 1
ATOM 887 N N . LEU A 1 112 ? -9.350 -4.676 27.560 1.00 79.44 112 LEU A N 1
ATOM 888 C CA . LEU A 1 112 ? -8.814 -5.373 26.384 1.00 79.44 112 LEU A CA 1
ATOM 889 C C . LEU A 1 112 ? -9.750 -5.301 25.171 1.00 79.44 112 LEU A C 1
ATOM 891 O O . LEU A 1 112 ? -9.288 -5.125 24.045 1.00 79.44 112 LEU A O 1
ATOM 895 N N . VAL A 1 113 ? -11.059 -5.439 25.387 1.00 74.56 113 VAL A N 1
ATOM 896 C CA . VAL A 1 113 ? -12.054 -5.387 24.305 1.00 74.56 113 VAL A CA 1
ATOM 897 C C . VAL A 1 113 ? -12.163 -3.978 23.716 1.00 74.56 113 VAL A C 1
ATOM 899 O O . VAL A 1 113 ? -12.325 -3.846 22.507 1.00 74.56 113 VAL A O 1
ATOM 902 N N . ILE A 1 114 ? -12.028 -2.926 24.532 1.00 74.19 114 ILE A N 1
ATOM 903 C CA . ILE A 1 114 ? -12.017 -1.531 24.057 1.00 74.19 114 ILE A CA 1
ATOM 904 C C . ILE A 1 114 ? -10.699 -1.180 23.360 1.00 74.19 114 ILE A C 1
ATOM 906 O O . ILE A 1 114 ? -10.705 -0.449 22.367 1.00 74.19 114 ILE A O 1
ATOM 910 N N . SER A 1 115 ? -9.563 -1.649 23.887 1.00 77.94 115 SER A N 1
ATOM 911 C CA . SER A 1 115 ? -8.251 -1.188 23.426 1.00 77.94 115 SER A CA 1
ATOM 912 C C . SER A 1 115 ? -7.958 -1.600 21.988 1.00 77.94 115 SER A C 1
ATOM 914 O O . SER A 1 115 ? -7.458 -0.781 21.227 1.00 77.94 115 SER A O 1
ATOM 916 N N . ARG A 1 116 ? -8.325 -2.821 21.585 1.00 75.88 116 ARG A N 1
ATOM 917 C CA . ARG A 1 116 ? -8.057 -3.356 20.240 1.00 75.88 116 ARG A CA 1
ATOM 918 C C . ARG A 1 116 ? -8.693 -2.565 19.087 1.00 75.88 116 ARG A C 1
ATOM 920 O O . ARG A 1 116 ? -7.958 -2.189 18.176 1.00 75.88 116 ARG A O 1
ATOM 927 N N . PRO A 1 117 ? -10.007 -2.277 19.074 1.00 69.81 117 PRO A N 1
ATOM 928 C CA . PRO A 1 117 ? -10.606 -1.497 17.994 1.00 69.81 117 PRO A CA 1
ATOM 929 C C . PRO A 1 117 ? -10.108 -0.046 17.982 1.00 69.81 117 PRO A C 1
ATOM 931 O O . PRO A 1 117 ? -9.894 0.510 16.907 1.00 69.81 117 PRO A O 1
ATOM 934 N N . LEU A 1 118 ? -9.861 0.563 19.151 1.00 70.69 118 LEU A N 1
ATOM 935 C CA . LEU A 1 118 ? -9.278 1.908 19.226 1.00 70.69 118 LEU A CA 1
ATOM 936 C C . LEU A 1 118 ? -7.840 1.948 18.701 1.00 70.69 118 LEU A C 1
ATOM 938 O O . LEU A 1 118 ? -7.504 2.866 17.958 1.00 70.69 118 LEU A O 1
ATOM 942 N N . GLU A 1 119 ? -7.019 0.955 19.049 1.00 78.50 119 GLU A N 1
ATOM 943 C CA . GLU A 1 119 ? -5.653 0.762 18.549 1.00 78.50 119 GLU A CA 1
ATOM 944 C C . GLU A 1 119 ? -5.659 0.656 17.018 1.00 78.50 119 GLU A C 1
ATOM 946 O O . GLU A 1 119 ? -4.991 1.424 16.330 1.00 78.50 119 GLU A O 1
ATOM 951 N N . LEU A 1 120 ? -6.492 -0.219 16.454 1.00 77.12 120 LEU A N 1
ATOM 952 C CA . LEU A 1 120 ? -6.597 -0.346 15.001 1.00 77.12 120 LEU A CA 1
ATOM 953 C C . LEU A 1 120 ? -7.112 0.938 14.346 1.00 77.12 120 LEU A C 1
ATOM 955 O O . LEU A 1 120 ? -6.625 1.310 13.284 1.00 77.12 120 LEU A O 1
ATOM 959 N N . LYS A 1 121 ? -8.052 1.657 14.973 1.00 76.56 121 LYS A N 1
ATOM 960 C CA . LYS A 1 121 ? -8.615 2.888 14.403 1.00 76.56 121 LYS A CA 1
ATOM 961 C C . LYS A 1 121 ? -7.645 4.068 14.439 1.00 76.56 121 LYS A C 1
ATOM 963 O O . LYS A 1 121 ? -7.619 4.841 13.483 1.00 76.56 121 LYS A O 1
ATOM 968 N N . ILE A 1 122 ? -6.864 4.221 15.511 1.00 80.62 122 ILE A N 1
ATOM 969 C CA . ILE A 1 122 ? -5.860 5.290 15.612 1.00 80.62 122 ILE A CA 1
ATOM 970 C C . ILE A 1 122 ? -4.685 5.028 14.665 1.00 80.62 122 ILE A C 1
ATOM 972 O O . ILE A 1 122 ? -4.208 5.957 14.013 1.00 80.62 122 ILE A O 1
ATOM 976 N N . PHE A 1 123 ? -4.285 3.761 14.516 1.00 81.69 123 PHE A N 1
ATOM 977 C CA . PHE A 1 123 ? -3.192 3.357 13.633 1.00 81.69 123 PHE A CA 1
ATOM 978 C C . PHE A 1 123 ? -3.633 3.037 12.205 1.00 81.69 123 PHE A C 1
ATOM 980 O O . PHE A 1 123 ? -2.790 2.761 11.362 1.00 81.69 123 PHE A O 1
ATOM 987 N N . ASP A 1 124 ? -4.920 3.141 11.881 1.00 78.25 124 ASP A N 1
ATOM 988 C CA . ASP A 1 124 ? -5.490 2.821 10.567 1.00 78.25 124 ASP A CA 1
ATOM 989 C C . ASP A 1 124 ? -4.726 3.500 9.411 1.00 78.25 124 ASP A C 1
ATOM 991 O O . ASP A 1 124 ? -4.379 2.889 8.400 1.00 78.25 124 ASP A O 1
ATOM 995 N N . LYS A 1 125 ? -4.365 4.777 9.586 1.00 79.19 125 LYS A N 1
ATOM 996 C CA . LYS A 1 125 ? -3.562 5.517 8.602 1.00 79.19 125 LYS A CA 1
ATOM 997 C C . LYS A 1 125 ? -2.150 4.940 8.442 1.00 79.19 125 LYS A C 1
ATOM 999 O O . LYS A 1 125 ? -1.684 4.797 7.314 1.00 79.19 125 LYS A O 1
ATOM 1004 N N . GLU A 1 126 ? -1.480 4.627 9.545 1.00 80.81 126 GLU A N 1
ATOM 1005 C CA . GLU A 1 126 ? -0.119 4.079 9.534 1.00 80.81 126 GLU A CA 1
ATOM 1006 C C . GLU A 1 126 ? -0.091 2.645 9.004 1.00 80.81 126 GLU A C 1
ATOM 1008 O O . GLU A 1 126 ? 0.810 2.287 8.244 1.00 80.81 126 GLU A O 1
ATOM 1013 N N . ILE A 1 127 ? -1.095 1.838 9.349 1.00 81.19 127 ILE A N 1
ATOM 1014 C CA . ILE A 1 127 ? -1.274 0.478 8.842 1.00 81.19 127 ILE A CA 1
ATOM 1015 C C . ILE A 1 127 ? -1.437 0.531 7.329 1.00 81.19 127 ILE A C 1
ATOM 1017 O O . ILE A 1 127 ? -0.673 -0.131 6.630 1.00 81.19 127 ILE A O 1
ATOM 1021 N N . ARG A 1 128 ? -2.354 1.359 6.809 1.00 81.62 128 ARG A N 1
ATOM 1022 C CA . ARG A 1 128 ? -2.562 1.501 5.360 1.00 81.62 128 ARG A CA 1
ATOM 1023 C C . ARG A 1 128 ? -1.297 1.912 4.618 1.00 81.62 128 ARG A C 1
ATOM 1025 O O . ARG A 1 128 ? -1.005 1.335 3.575 1.00 81.62 128 ARG A O 1
ATOM 1032 N N . GLU A 1 129 ? -0.533 2.862 5.150 1.00 85.00 129 GLU A N 1
ATOM 1033 C CA . GLU A 1 129 ? 0.712 3.304 4.513 1.00 85.00 129 GLU A CA 1
ATOM 1034 C C . GLU A 1 129 ? 1.771 2.194 4.503 1.00 85.00 129 GLU A C 1
ATOM 1036 O O . GLU A 1 129 ? 2.360 1.891 3.464 1.00 85.00 129 GLU A O 1
ATOM 1041 N N . ASN A 1 130 ? 1.964 1.504 5.630 1.00 85.56 130 ASN A N 1
ATOM 1042 C CA . ASN A 1 130 ? 2.872 0.358 5.694 1.00 85.56 130 ASN A CA 1
ATOM 1043 C C . ASN A 1 130 ? 2.437 -0.772 4.752 1.00 85.56 130 ASN A C 1
ATOM 1045 O O . ASN A 1 130 ? 3.276 -1.392 4.094 1.00 85.56 130 ASN A O 1
ATOM 1049 N N . LEU A 1 131 ? 1.132 -1.032 4.658 1.00 85.19 131 LEU A N 1
ATOM 1050 C CA . LEU A 1 131 ? 0.565 -2.024 3.751 1.00 85.19 131 LEU A CA 1
ATOM 1051 C C . LEU A 1 131 ? 0.822 -1.636 2.292 1.00 85.19 131 LEU A C 1
ATOM 1053 O O . LEU A 1 131 ? 1.253 -2.469 1.497 1.00 85.19 131 LEU A O 1
ATOM 1057 N N . ARG A 1 132 ? 0.634 -0.356 1.954 1.00 82.75 132 ARG A N 1
ATOM 1058 C CA . ARG A 1 132 ? 0.904 0.215 0.631 1.00 82.75 132 ARG A CA 1
ATOM 1059 C C . ARG A 1 132 ? 2.364 0.008 0.228 1.00 82.75 132 ARG A C 1
ATOM 1061 O O . ARG A 1 132 ? 2.638 -0.502 -0.860 1.00 82.75 132 ARG A O 1
ATOM 1068 N N . VAL A 1 133 ? 3.298 0.338 1.118 1.00 86.75 133 VAL A N 1
ATOM 1069 C CA . VAL A 1 133 ? 4.738 0.129 0.898 1.00 86.75 133 VAL A CA 1
ATOM 1070 C C . VAL A 1 133 ? 5.056 -1.357 0.717 1.00 86.75 133 VAL A C 1
ATOM 1072 O O . VAL A 1 133 ? 5.778 -1.713 -0.215 1.00 86.75 133 VAL A O 1
ATOM 1075 N N . ARG A 1 134 ? 4.482 -2.238 1.547 1.00 85.94 134 ARG A N 1
ATOM 1076 C CA . ARG A 1 134 ? 4.675 -3.695 1.441 1.00 85.94 134 ARG A CA 1
ATOM 1077 C C . ARG A 1 134 ? 4.146 -4.261 0.125 1.00 85.94 134 ARG A C 1
ATOM 1079 O O . ARG A 1 134 ? 4.873 -4.998 -0.530 1.00 85.94 134 ARG A O 1
ATOM 1086 N N . PHE A 1 135 ? 2.942 -3.883 -0.305 1.00 83.88 135 PHE A N 1
ATOM 1087 C CA . PHE A 1 135 ? 2.380 -4.324 -1.588 1.00 83.88 135 PHE A CA 1
ATOM 1088 C C . PHE A 1 135 ? 3.205 -3.849 -2.787 1.00 83.88 135 PHE A C 1
ATOM 1090 O O . PHE A 1 135 ? 3.356 -4.578 -3.768 1.00 83.88 135 PHE A O 1
ATOM 1097 N N . LEU A 1 136 ? 3.754 -2.632 -2.732 1.00 85.12 136 LEU A N 1
ATOM 1098 C CA . LEU A 1 136 ? 4.657 -2.139 -3.773 1.00 85.12 136 LEU A CA 1
ATOM 1099 C C . LEU A 1 136 ? 5.987 -2.901 -3.778 1.00 85.12 136 LEU A C 1
ATOM 1101 O O . LEU A 1 136 ? 6.492 -3.231 -4.851 1.00 85.12 136 LEU A O 1
ATOM 1105 N N . ALA A 1 137 ? 6.547 -3.191 -2.602 1.00 87.38 137 ALA A N 1
ATOM 1106 C CA . ALA A 1 137 ? 7.783 -3.957 -2.472 1.00 87.38 137 ALA A CA 1
ATOM 1107 C C . ALA A 1 137 ? 7.620 -5.400 -2.977 1.00 87.38 137 ALA A C 1
ATOM 1109 O O . ALA A 1 137 ? 8.456 -5.866 -3.749 1.00 87.38 137 ALA A O 1
ATOM 1110 N N . ASP A 1 138 ? 6.528 -6.072 -2.611 1.00 86.94 138 ASP A N 1
ATOM 1111 C CA . ASP A 1 138 ? 6.232 -7.443 -3.039 1.00 86.94 138 ASP A CA 1
ATOM 1112 C C . ASP A 1 138 ? 6.040 -7.538 -4.560 1.00 86.94 138 ASP A C 1
ATOM 1114 O O . ASP A 1 138 ? 6.639 -8.383 -5.226 1.00 86.94 138 ASP A O 1
ATOM 1118 N N . GLN A 1 139 ? 5.303 -6.591 -5.153 1.00 84.00 139 GLN A N 1
ATOM 1119 C CA . GLN A 1 139 ? 5.166 -6.522 -6.609 1.00 84.00 139 GLN A CA 1
ATOM 1120 C C . GLN A 1 139 ? 6.504 -6.298 -7.316 1.00 84.00 139 GLN A C 1
ATOM 1122 O O . GLN A 1 139 ? 6.772 -6.953 -8.322 1.00 84.00 139 GLN A O 1
ATOM 1127 N N . ARG A 1 140 ? 7.356 -5.402 -6.801 1.00 86.25 140 ARG A N 1
ATOM 1128 C CA . ARG A 1 140 ? 8.699 -5.187 -7.362 1.00 86.25 140 ARG A CA 1
ATOM 1129 C C . ARG A 1 140 ? 9.540 -6.455 -7.284 1.00 86.25 140 ARG A C 1
ATOM 1131 O O . ARG A 1 140 ? 10.095 -6.858 -8.297 1.00 86.25 140 ARG A O 1
ATOM 1138 N N . ALA A 1 141 ? 9.551 -7.134 -6.138 1.00 87.69 141 ALA A N 1
ATOM 1139 C CA . ALA A 1 141 ? 10.262 -8.399 -5.980 1.00 87.69 141 ALA A CA 1
ATOM 1140 C C . ALA A 1 141 ? 9.755 -9.472 -6.962 1.00 87.69 141 ALA A C 1
ATOM 1142 O O . ALA A 1 141 ? 10.546 -10.205 -7.561 1.00 87.69 141 ALA A O 1
ATOM 1143 N N . LYS A 1 142 ? 8.440 -9.542 -7.196 1.00 86.69 142 LYS A N 1
ATOM 1144 C CA . LYS A 1 142 ? 7.842 -10.457 -8.177 1.00 86.69 142 LYS A CA 1
ATOM 1145 C C . LYS A 1 142 ? 8.234 -10.120 -9.623 1.00 86.69 142 LYS A C 1
ATOM 1147 O O . LYS A 1 142 ? 8.523 -11.028 -10.400 1.00 86.69 142 LYS A O 1
ATOM 1152 N N . ILE A 1 143 ? 8.291 -8.835 -9.972 1.00 86.62 143 ILE A N 1
ATOM 1153 C CA . ILE A 1 143 ? 8.763 -8.367 -11.286 1.00 86.62 143 ILE A CA 1
ATOM 1154 C C . ILE A 1 143 ? 10.254 -8.673 -11.466 1.00 86.62 143 ILE A C 1
ATOM 1156 O O . ILE A 1 143 ? 10.660 -9.193 -12.505 1.00 86.62 143 ILE A O 1
ATOM 1160 N N . ASP A 1 144 ? 11.073 -8.409 -10.451 1.00 88.06 144 ASP A N 1
ATOM 1161 C CA . ASP A 1 144 ? 12.521 -8.618 -10.502 1.00 88.06 144 ASP A CA 1
ATOM 1162 C C . ASP A 1 144 ? 12.877 -10.103 -10.616 1.00 88.06 144 ASP A C 1
ATOM 1164 O O . ASP A 1 144 ? 13.722 -10.488 -11.428 1.00 88.06 144 ASP A O 1
ATOM 1168 N N . THR A 1 145 ? 12.202 -10.961 -9.849 1.00 89.25 145 THR A N 1
ATOM 1169 C CA . THR A 1 145 ? 12.380 -12.419 -9.936 1.00 89.25 145 THR A CA 1
ATOM 1170 C C . THR A 1 145 ? 11.961 -12.956 -11.301 1.00 89.25 145 THR A C 1
ATOM 1172 O O . THR A 1 145 ? 12.686 -13.775 -11.877 1.00 89.25 145 THR A O 1
ATOM 1175 N N . LEU A 1 146 ? 10.856 -12.461 -11.866 1.00 87.69 146 LEU A N 1
ATOM 1176 C CA . LEU A 1 146 ? 10.402 -12.865 -13.193 1.00 87.69 146 LEU A CA 1
ATOM 1177 C 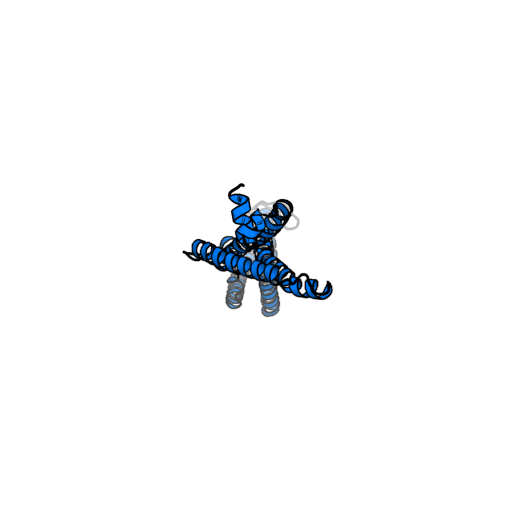C . LEU A 1 146 ? 11.370 -12.398 -14.293 1.00 87.69 146 LEU A C 1
ATOM 1179 O O . LEU A 1 146 ? 11.786 -13.208 -15.122 1.00 87.69 146 LEU A O 1
ATOM 1183 N N . ASN A 1 147 ? 11.811 -11.137 -14.257 1.00 87.94 147 ASN A N 1
ATOM 1184 C CA . ASN A 1 147 ? 12.796 -10.592 -15.198 1.00 87.94 147 ASN A CA 1
ATOM 1185 C C . ASN A 1 147 ? 14.146 -11.315 -15.106 1.00 87.94 147 ASN A C 1
ATOM 1187 O O . ASN A 1 147 ? 14.754 -11.633 -16.127 1.00 87.94 147 ASN A O 1
ATOM 1191 N N . SER A 1 148 ? 14.616 -11.613 -13.893 1.00 89.12 148 SER A N 1
ATOM 1192 C CA . SER A 1 148 ? 15.847 -12.379 -13.669 1.00 89.12 148 SER A CA 1
ATOM 1193 C C . SER A 1 148 ? 15.737 -13.794 -14.240 1.00 89.12 148 SER A C 1
ATOM 1195 O O . SER A 1 148 ? 16.641 -14.260 -14.936 1.00 89.12 148 SER A O 1
ATOM 1197 N N . THR A 1 149 ? 14.604 -14.463 -14.019 1.00 90.31 149 THR A N 1
ATOM 1198 C CA . THR A 1 149 ? 14.337 -15.808 -14.551 1.00 90.31 149 THR A CA 1
ATOM 1199 C C . THR A 1 149 ? 14.281 -15.802 -16.078 1.00 90.31 149 THR A C 1
ATOM 1201 O O . THR A 1 149 ? 14.910 -16.642 -16.723 1.00 90.31 149 THR A O 1
ATOM 1204 N N . PHE A 1 150 ? 13.611 -14.811 -16.667 1.00 91.38 150 PHE A N 1
ATOM 1205 C CA . PHE A 1 150 ? 13.552 -14.618 -18.113 1.00 91.38 150 PHE A CA 1
ATOM 1206 C C . PHE A 1 150 ? 14.933 -14.381 -18.720 1.00 91.38 150 PHE A C 1
ATOM 1208 O O . PHE A 1 150 ? 15.320 -15.069 -19.663 1.00 91.38 150 PHE A O 1
ATOM 1215 N N . ASN A 1 151 ? 15.703 -13.453 -18.149 1.00 89.31 151 ASN A N 1
ATOM 1216 C CA . ASN A 1 151 ? 17.041 -13.128 -18.633 1.00 89.31 151 ASN A CA 1
ATOM 1217 C C . ASN A 1 151 ? 17.989 -14.326 -18.539 1.00 89.31 151 ASN A C 1
ATOM 1219 O O . ASN A 1 151 ? 18.832 -14.484 -19.413 1.00 89.31 151 ASN A O 1
ATOM 1223 N N . LYS A 1 152 ? 17.840 -15.194 -17.530 1.00 91.94 152 LYS A N 1
ATOM 1224 C CA . LYS A 1 152 ? 18.596 -16.453 -17.443 1.00 91.94 152 LYS A CA 1
ATOM 1225 C C . LYS A 1 152 ? 18.174 -17.452 -18.521 1.00 91.94 152 LYS A C 1
ATOM 1227 O O . LYS A 1 152 ? 19.033 -18.031 -19.176 1.00 91.94 152 LYS A O 1
ATOM 1232 N N . LYS A 1 153 ? 16.867 -17.639 -18.728 1.00 91.69 153 LYS A N 1
ATOM 1233 C CA . LYS A 1 153 ? 16.315 -18.606 -19.694 1.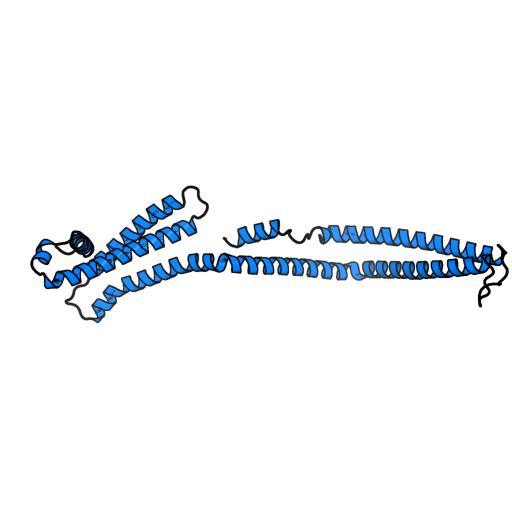00 91.69 153 LYS A CA 1
ATOM 1234 C C . LYS A 1 153 ? 16.613 -18.227 -21.148 1.00 91.69 153 LYS A C 1
ATOM 1236 O O . LYS A 1 153 ? 16.938 -19.096 -21.949 1.00 91.69 153 LYS A O 1
ATOM 1241 N N . TYR A 1 154 ? 16.545 -16.937 -21.476 1.00 91.81 154 TYR A N 1
ATOM 1242 C CA . TYR A 1 154 ? 16.736 -16.408 -22.832 1.00 91.81 154 TYR A CA 1
ATOM 1243 C C . TYR A 1 154 ? 18.047 -15.617 -22.991 1.00 91.81 154 TYR A C 1
ATOM 1245 O O . TYR A 1 154 ? 18.171 -14.804 -23.908 1.00 91.81 154 TYR A O 1
ATOM 1253 N N . ALA A 1 155 ? 19.040 -15.862 -22.125 1.00 92.81 155 ALA A N 1
ATOM 1254 C CA . ALA A 1 155 ? 20.310 -15.126 -22.082 1.00 92.81 155 ALA A CA 1
ATOM 1255 C C . ALA A 1 155 ? 20.990 -15.028 -23.455 1.00 92.81 155 ALA A C 1
ATOM 1257 O O . ALA A 1 155 ? 21.407 -13.949 -23.871 1.00 92.81 155 ALA A O 1
ATOM 1258 N N . ASN A 1 156 ? 21.040 -16.147 -24.182 1.00 92.25 156 ASN A N 1
ATOM 1259 C CA . ASN A 1 156 ? 21.680 -16.229 -25.494 1.00 92.25 156 ASN A CA 1
ATOM 1260 C C . ASN A 1 156 ? 20.962 -15.375 -26.547 1.00 92.25 156 ASN A C 1
ATOM 1262 O O . ASN A 1 156 ? 21.610 -14.720 -27.356 1.00 92.25 156 ASN A O 1
ATOM 1266 N N . GLU A 1 157 ? 19.629 -15.346 -26.529 1.00 90.31 157 GLU A N 1
ATOM 1267 C CA . GLU A 1 157 ? 18.837 -14.575 -27.492 1.00 90.31 157 GLU A CA 1
ATOM 1268 C C . GLU A 1 157 ? 18.940 -13.073 -27.231 1.00 90.31 157 GLU A C 1
ATOM 1270 O O . GLU A 1 157 ? 19.108 -12.288 -28.164 1.00 90.31 157 GLU A O 1
ATOM 1275 N N . VAL A 1 158 ? 18.899 -12.677 -25.956 1.00 91.62 158 VAL A N 1
ATOM 1276 C CA . VAL A 1 158 ? 19.093 -11.283 -25.542 1.00 91.62 158 VAL A CA 1
ATOM 1277 C C . VAL A 1 158 ? 20.516 -10.822 -25.866 1.00 91.62 158 VAL A C 1
ATOM 1279 O O . VAL A 1 158 ? 20.701 -9.720 -26.383 1.00 91.62 158 VAL A O 1
ATOM 1282 N N . ALA A 1 159 ? 21.522 -11.667 -25.623 1.00 93.75 159 ALA A N 1
ATOM 1283 C CA . ALA A 1 159 ? 22.910 -11.383 -25.977 1.00 93.75 159 ALA A CA 1
ATOM 1284 C C . ALA A 1 159 ? 23.098 -11.241 -27.494 1.00 93.75 159 ALA A C 1
ATOM 1286 O O . ALA A 1 159 ? 23.775 -10.317 -27.942 1.00 93.75 159 ALA A O 1
ATOM 1287 N N . LEU A 1 160 ? 22.460 -12.104 -28.288 1.00 93.56 160 LEU A N 1
ATOM 1288 C CA . LEU A 1 160 ? 22.531 -12.061 -29.747 1.00 93.56 160 LEU A CA 1
ATOM 1289 C C . LEU A 1 160 ? 21.833 -10.822 -30.323 1.00 93.56 160 LEU A C 1
ATOM 1291 O O . LEU A 1 160 ? 22.378 -10.182 -31.227 1.00 93.56 160 LEU A O 1
ATOM 1295 N N . LEU A 1 161 ? 20.674 -10.440 -29.777 1.00 93.94 161 LEU A N 1
ATOM 1296 C CA . LEU A 1 161 ? 20.019 -9.179 -30.129 1.00 93.94 161 LEU A CA 1
ATOM 1297 C C . LEU A 1 161 ? 20.938 -7.997 -29.806 1.00 93.94 161 LEU A C 1
ATOM 1299 O O . LEU A 1 161 ? 21.149 -7.143 -30.663 1.00 93.94 161 LEU A O 1
ATOM 1303 N N . LYS A 1 162 ? 21.535 -7.977 -28.607 1.00 94.75 162 LYS A N 1
ATOM 1304 C CA . LYS A 1 162 ? 22.464 -6.920 -28.187 1.00 94.75 162 LYS A CA 1
ATOM 1305 C C . LYS A 1 162 ? 23.684 -6.829 -29.110 1.00 94.75 162 LYS A C 1
ATOM 1307 O O . LYS A 1 162 ? 24.069 -5.732 -29.503 1.00 94.75 162 LYS A O 1
ATOM 1312 N N . ALA A 1 163 ? 24.272 -7.962 -29.488 1.00 95.38 163 ALA A N 1
ATOM 1313 C CA . ALA A 1 163 ? 25.387 -8.004 -30.431 1.00 95.38 163 ALA A CA 1
ATOM 1314 C C . ALA A 1 163 ? 24.987 -7.437 -31.804 1.00 95.38 163 ALA A C 1
ATOM 1316 O O . ALA A 1 163 ? 25.680 -6.571 -32.331 1.00 95.38 163 ALA A O 1
ATOM 1317 N N . THR A 1 164 ? 23.825 -7.845 -32.325 1.00 93.94 164 THR A N 1
ATOM 1318 C CA . THR A 1 164 ? 23.296 -7.360 -33.612 1.00 93.94 164 THR A CA 1
ATOM 1319 C C . THR A 1 164 ? 22.985 -5.856 -33.564 1.00 93.94 164 THR A C 1
ATOM 1321 O O . THR A 1 164 ? 23.244 -5.138 -34.527 1.00 93.94 164 THR A O 1
ATOM 1324 N N . THR A 1 165 ? 22.473 -5.336 -32.440 1.00 94.44 165 THR A N 1
ATOM 1325 C CA . THR A 1 165 ? 22.250 -3.888 -32.271 1.00 94.44 165 THR A CA 1
ATOM 1326 C C . THR A 1 165 ? 23.553 -3.097 -32.227 1.00 94.44 165 THR A C 1
ATOM 1328 O O . THR A 1 165 ? 23.628 -2.042 -32.847 1.00 94.44 165 THR A O 1
ATOM 1331 N N . THR A 1 166 ? 24.591 -3.620 -31.567 1.00 96.00 166 THR A N 1
ATOM 1332 C CA . THR A 1 166 ? 25.916 -2.984 -31.541 1.00 96.00 166 THR A CA 1
ATOM 1333 C C . THR A 1 166 ? 26.558 -2.974 -32.929 1.00 96.00 166 THR A C 1
ATOM 1335 O O . THR A 1 166 ? 27.158 -1.976 -33.314 1.00 96.00 166 THR A O 1
ATOM 1338 N N . GLU A 1 167 ? 26.414 -4.060 -33.696 1.00 95.12 167 GLU A N 1
ATOM 1339 C CA . GLU A 1 167 ? 26.876 -4.138 -35.089 1.00 95.12 167 GLU A CA 1
ATOM 1340 C C . GLU A 1 167 ? 26.161 -3.115 -35.982 1.00 95.12 167 GLU A C 1
ATOM 1342 O O . GLU A 1 167 ? 26.798 -2.422 -36.773 1.00 95.12 167 GLU A O 1
ATOM 1347 N N . ARG A 1 168 ? 24.841 -2.958 -35.823 1.00 96.12 168 ARG A N 1
ATOM 1348 C CA . ARG A 1 168 ? 24.089 -1.897 -36.505 1.00 96.12 168 ARG A CA 1
ATOM 1349 C C . ARG A 1 168 ? 24.633 -0.512 -36.141 1.00 96.12 168 ARG A C 1
ATOM 1351 O O . ARG A 1 168 ? 24.841 0.293 -37.042 1.00 96.12 168 ARG A O 1
ATOM 1358 N N . ASP A 1 169 ? 24.858 -0.229 -34.858 1.00 94.75 169 ASP A N 1
ATOM 1359 C CA . ASP A 1 169 ? 25.314 1.096 -34.404 1.00 94.75 169 ASP A CA 1
ATOM 1360 C C . ASP A 1 169 ? 26.710 1.446 -34.922 1.00 94.75 169 ASP A C 1
ATOM 1362 O O . ASP A 1 169 ? 26.961 2.581 -35.340 1.00 94.75 169 ASP A O 1
ATOM 1366 N N . SER A 1 170 ? 27.622 0.469 -34.940 1.00 95.44 170 SER A N 1
ATOM 1367 C CA . SER A 1 170 ? 28.959 0.666 -35.499 1.00 95.44 170 SER A CA 1
ATOM 1368 C C . SER A 1 170 ? 28.906 0.895 -37.011 1.00 95.44 170 SER A C 1
ATOM 1370 O O . SER A 1 170 ? 29.575 1.800 -37.515 1.00 95.44 170 SER A O 1
ATOM 1372 N N . LEU A 1 171 ? 28.063 0.147 -37.729 1.00 95.75 171 LEU A N 1
ATOM 1373 C CA . LEU A 1 171 ? 27.865 0.315 -39.165 1.00 95.75 171 LEU A CA 1
ATOM 1374 C C . LEU A 1 171 ? 27.219 1.664 -39.506 1.00 95.75 171 LEU A C 1
ATOM 1376 O O . LEU A 1 171 ? 27.663 2.330 -40.437 1.00 95.75 171 LEU A O 1
ATOM 1380 N N . GLU A 1 172 ? 26.215 2.103 -38.746 1.00 94.44 172 GLU A N 1
ATOM 1381 C CA . GLU A 1 172 ? 25.561 3.404 -38.933 1.00 94.44 172 GLU A CA 1
ATOM 1382 C C . GLU A 1 172 ? 26.545 4.562 -38.708 1.00 94.44 172 GLU A C 1
ATOM 1384 O O . GLU A 1 172 ? 26.582 5.515 -39.492 1.00 94.44 172 GLU A O 1
ATOM 1389 N N . SER A 1 173 ? 27.414 4.441 -37.699 1.00 95.38 173 SER A N 1
ATOM 1390 C CA . SER A 1 173 ? 28.512 5.387 -37.480 1.00 95.38 173 SER A CA 1
ATOM 1391 C C . SER A 1 173 ? 29.515 5.390 -38.642 1.00 95.38 173 SER A C 1
ATOM 1393 O O . SER A 1 173 ? 29.884 6.457 -39.140 1.00 95.38 173 SER A O 1
ATOM 1395 N N . SER A 1 174 ? 29.899 4.210 -39.148 1.00 94.19 174 SER A N 1
ATOM 1396 C CA . SER A 1 174 ? 30.775 4.091 -40.323 1.00 94.19 174 SER A CA 1
ATOM 1397 C C . SER A 1 174 ? 30.156 4.736 -41.562 1.00 94.19 174 SER A C 1
ATOM 1399 O O . SER A 1 174 ? 30.824 5.519 -42.227 1.00 94.19 174 SER A O 1
ATOM 1401 N N . ILE A 1 175 ? 28.877 4.474 -41.847 1.00 94.44 175 ILE A N 1
ATOM 1402 C CA . ILE A 1 175 ? 28.153 5.065 -42.983 1.00 94.44 175 ILE A CA 1
ATOM 1403 C C . ILE A 1 175 ? 28.131 6.590 -42.868 1.00 94.44 175 ILE A C 1
ATOM 1405 O O . ILE A 1 175 ? 28.363 7.286 -43.854 1.00 94.44 175 ILE A O 1
ATOM 1409 N N . LYS A 1 176 ? 27.900 7.140 -41.670 1.00 95.19 176 LYS A N 1
ATOM 1410 C CA . LYS A 1 176 ? 27.937 8.593 -41.447 1.00 95.19 176 LYS A CA 1
ATOM 1411 C C . LYS A 1 176 ? 29.315 9.188 -41.768 1.00 95.19 176 LYS A C 1
ATOM 1413 O O . LYS A 1 176 ? 29.399 10.240 -42.410 1.00 95.19 176 LYS A O 1
ATOM 1418 N N . ASN A 1 177 ? 30.385 8.513 -41.354 1.00 93.50 177 ASN A N 1
ATOM 1419 C CA . ASN A 1 177 ? 31.753 8.933 -41.655 1.00 93.50 177 ASN A CA 1
ATOM 1420 C C . ASN A 1 177 ? 32.048 8.836 -43.159 1.00 93.50 177 ASN A C 1
ATOM 1422 O O . ASN A 1 177 ? 32.554 9.793 -43.743 1.00 93.50 177 ASN A O 1
ATOM 1426 N N . ASP A 1 178 ? 31.662 7.739 -43.807 1.00 91.75 178 ASP A N 1
ATOM 1427 C CA . ASP A 1 178 ? 31.872 7.523 -45.242 1.00 91.75 178 ASP A CA 1
ATOM 1428 C C . ASP A 1 178 ? 31.085 8.530 -46.094 1.00 91.75 178 ASP A C 1
ATOM 1430 O O . ASP A 1 178 ? 31.627 9.072 -47.056 1.00 91.75 178 ASP A O 1
ATOM 1434 N N . ARG A 1 179 ? 29.851 8.883 -45.699 1.00 91.88 179 ARG A N 1
ATOM 1435 C CA . ARG A 1 179 ? 29.077 9.970 -46.331 1.00 91.88 179 ARG A CA 1
ATOM 1436 C C . ARG A 1 179 ? 29.802 11.309 -46.233 1.00 91.88 179 ARG A C 1
ATOM 1438 O O . ARG A 1 179 ? 29.827 12.073 -47.194 1.00 91.88 179 ARG A O 1
ATOM 1445 N N . THR A 1 180 ? 30.427 11.588 -45.091 1.00 90.38 180 THR A N 1
ATOM 1446 C CA . THR A 1 180 ? 31.218 12.813 -44.903 1.00 90.38 180 THR A CA 1
ATOM 1447 C C . THR A 1 180 ? 32.437 12.826 -45.832 1.00 90.38 180 THR A C 1
ATOM 1449 O O . THR A 1 180 ? 32.698 13.835 -46.487 1.00 90.38 180 THR A O 1
ATOM 1452 N N . LYS A 1 181 ? 33.135 11.691 -45.968 1.00 88.12 181 LYS A N 1
ATOM 1453 C CA . LYS A 1 181 ? 34.266 11.534 -46.899 1.00 88.12 181 LYS A CA 1
ATOM 1454 C C . LYS A 1 181 ? 33.844 11.665 -48.363 1.00 88.12 181 LYS A C 1
ATOM 1456 O O . LYS A 1 181 ? 34.564 12.286 -49.141 1.00 88.12 181 LYS A O 1
ATOM 1461 N N . LEU A 1 182 ? 32.693 11.105 -48.743 1.00 88.12 182 LEU A N 1
ATOM 1462 C CA . LEU A 1 182 ? 32.128 11.256 -50.086 1.00 88.12 182 LEU A CA 1
ATOM 1463 C C . LEU A 1 182 ? 31.804 12.726 -50.380 1.00 88.12 182 LEU A C 1
ATOM 1465 O O . LEU A 1 182 ? 32.176 13.227 -51.435 1.00 88.12 182 LEU A O 1
ATOM 1469 N N . ASN A 1 183 ? 31.196 13.440 -49.430 1.00 88.00 183 ASN A N 1
ATOM 1470 C CA . ASN A 1 183 ? 30.943 14.873 -49.578 1.00 88.00 183 ASN A CA 1
ATOM 1471 C C . ASN A 1 183 ? 32.253 15.649 -49.784 1.00 88.00 183 ASN A C 1
ATOM 1473 O O . ASN A 1 183 ? 32.342 16.468 -50.692 1.00 88.00 183 ASN A O 1
ATOM 1477 N N . TYR A 1 184 ? 33.297 15.369 -48.998 1.00 87.56 184 TYR A N 1
ATOM 1478 C CA . TYR A 1 184 ? 34.605 16.007 -49.186 1.00 87.56 184 TYR A CA 1
ATOM 1479 C C . TYR A 1 184 ? 35.249 15.696 -50.539 1.00 87.56 184 TYR A C 1
ATOM 1481 O O . TYR A 1 184 ? 35.883 16.582 -51.107 1.00 87.56 184 TYR A O 1
ATOM 1489 N N . GLU A 1 185 ? 35.059 14.486 -51.071 1.00 84.62 185 GLU A N 1
ATOM 1490 C CA . GLU A 1 185 ? 35.485 14.129 -52.426 1.00 84.62 185 GLU A CA 1
ATOM 1491 C C . GLU A 1 185 ? 34.757 14.978 -53.477 1.00 84.62 185 GLU A C 1
ATOM 1493 O O . GLU A 1 185 ? 35.402 15.605 -54.308 1.00 84.62 185 GLU A O 1
ATOM 1498 N N . ILE A 1 186 ? 33.425 15.065 -53.397 1.00 85.56 186 ILE A N 1
ATOM 1499 C CA . ILE A 1 186 ? 32.596 15.799 -54.366 1.00 85.56 186 ILE A CA 1
ATOM 1500 C C . ILE A 1 186 ? 32.915 17.301 -54.349 1.00 85.56 186 ILE A C 1
ATOM 1502 O O . ILE A 1 186 ? 33.032 17.925 -55.405 1.00 85.56 186 ILE A O 1
ATOM 1506 N N . PHE A 1 187 ? 33.082 17.884 -53.158 1.00 85.50 187 PHE A N 1
ATOM 1507 C CA . PHE A 1 187 ? 33.363 19.312 -52.985 1.00 85.50 187 PHE A CA 1
ATOM 1508 C C . PHE A 1 187 ? 34.851 19.678 -53.134 1.00 85.50 187 PHE A C 1
ATOM 1510 O O . PHE A 1 187 ? 35.185 20.859 -53.078 1.00 85.50 187 PHE A O 1
ATOM 1517 N N . GLY A 1 188 ? 35.748 18.707 -53.346 1.00 77.62 188 GLY A N 1
ATOM 1518 C CA . GLY A 1 188 ? 37.176 18.961 -53.566 1.00 77.62 188 GLY A CA 1
ATOM 1519 C C . GLY A 1 188 ? 37.962 19.369 -52.313 1.00 77.62 188 GLY A C 1
ATOM 1520 O O . GLY A 1 188 ? 39.029 19.970 -52.421 1.00 77.62 188 GLY A O 1
ATOM 1521 N N . ASN A 1 189 ? 37.482 19.036 -51.111 1.00 80.81 189 ASN A N 1
ATOM 1522 C CA . ASN A 1 189 ? 38.225 19.286 -49.874 1.00 80.81 189 ASN A CA 1
ATOM 1523 C C . ASN A 1 189 ? 39.358 18.265 -49.729 1.00 80.81 189 ASN A C 1
ATOM 1525 O O . ASN A 1 189 ? 39.106 17.065 -49.601 1.00 80.81 189 ASN A O 1
ATOM 1529 N N . LYS A 1 190 ? 40.612 18.729 -49.728 1.00 75.19 190 LYS A N 1
ATOM 1530 C CA . LYS A 1 190 ? 41.795 17.864 -49.641 1.00 75.19 190 LYS A CA 1
ATOM 1531 C C . LYS A 1 190 ? 42.015 17.360 -48.210 1.00 75.19 190 LYS A C 1
ATOM 1533 O O . LYS A 1 190 ? 42.279 18.139 -47.299 1.00 75.19 190 LYS A O 1
ATOM 1538 N N . THR A 1 191 ? 41.950 16.047 -48.035 1.00 77.44 191 THR A N 1
ATOM 1539 C CA . THR A 1 191 ? 42.277 15.317 -46.802 1.00 77.44 191 THR A CA 1
ATOM 1540 C C . THR A 1 191 ? 43.260 14.191 -47.132 1.00 77.44 191 THR A C 1
ATOM 1542 O O . THR A 1 191 ? 43.631 14.013 -48.291 1.00 77.44 191 THR A O 1
ATOM 1545 N N . THR A 1 192 ? 43.689 13.407 -46.142 1.00 75.38 192 THR A N 1
ATOM 1546 C CA . THR A 1 192 ? 44.548 12.228 -46.362 1.00 75.38 192 THR A CA 1
ATOM 1547 C C . THR A 1 192 ? 43.895 11.143 -47.227 1.00 75.38 192 THR A C 1
ATOM 1549 O O . THR A 1 192 ? 44.602 10.297 -47.762 1.00 75.38 192 THR A O 1
ATOM 1552 N N . GLU A 1 193 ? 42.567 11.164 -47.381 1.00 73.12 193 GLU A N 1
ATOM 1553 C CA . GLU A 1 193 ? 41.784 10.117 -48.055 1.00 73.12 193 GLU A CA 1
ATOM 1554 C C . GLU A 1 193 ? 40.906 10.648 -49.212 1.00 73.12 193 GLU A C 1
ATOM 1556 O O . GLU A 1 193 ? 40.029 9.934 -49.719 1.00 73.12 193 GLU A O 1
ATOM 1561 N N . THR A 1 194 ? 41.096 11.905 -49.630 1.00 76.75 194 THR A N 1
ATOM 1562 C CA . THR A 1 194 ? 40.333 12.535 -50.724 1.00 76.75 194 THR A CA 1
ATOM 1563 C C . THR A 1 194 ? 41.249 13.132 -51.785 1.00 76.75 194 THR A C 1
ATOM 1565 O O . THR A 1 194 ? 42.331 13.630 -51.475 1.00 76.75 194 THR A O 1
ATOM 1568 N N . SER A 1 195 ? 40.816 13.107 -53.050 1.00 73.69 195 SER A N 1
ATOM 1569 C CA . SER A 1 195 ? 41.629 13.607 -54.172 1.00 73.69 195 SER A CA 1
ATOM 1570 C C . SER A 1 195 ? 41.845 15.127 -54.145 1.00 73.69 195 SER A C 1
ATOM 1572 O O . SER A 1 195 ? 42.824 15.622 -54.703 1.00 73.69 195 SER A O 1
ATOM 1574 N N . GLY A 1 196 ? 40.954 15.876 -53.482 1.00 74.81 196 GLY A N 1
ATOM 1575 C CA . GLY A 1 196 ? 40.987 17.341 -53.441 1.00 74.81 196 GLY A CA 1
ATOM 1576 C C . GLY A 1 196 ? 40.591 18.004 -54.765 1.00 74.81 196 GLY A C 1
ATOM 1577 O O . GLY A 1 196 ? 40.812 19.200 -54.935 1.00 74.81 196 GLY A O 1
ATOM 1578 N N . VAL A 1 197 ? 40.030 17.240 -55.707 1.00 75.19 197 VAL A N 1
ATOM 1579 C CA . VAL A 1 197 ? 39.530 17.743 -56.990 1.00 75.19 197 VAL A CA 1
ATOM 1580 C C . VAL A 1 197 ? 38.010 17.797 -56.925 1.00 75.19 197 VAL A C 1
ATOM 1582 O O . VAL A 1 197 ? 37.367 16.798 -56.627 1.00 75.19 197 VAL A O 1
ATOM 1585 N N . MET A 1 198 ? 37.436 18.969 -57.194 1.00 80.56 198 MET A N 1
ATOM 1586 C CA . MET A 1 198 ? 35.986 19.147 -57.201 1.00 80.56 198 MET A CA 1
ATOM 1587 C C . MET A 1 198 ? 35.359 18.408 -58.386 1.00 80.56 198 MET A C 1
ATOM 1589 O O . MET A 1 198 ? 35.805 18.560 -59.524 1.00 80.56 198 MET A O 1
ATOM 1593 N N . GLY A 1 199 ? 34.295 17.651 -58.122 1.00 78.06 199 GLY A N 1
ATOM 1594 C CA . GLY A 1 199 ? 33.508 16.980 -59.151 1.00 78.06 199 GLY A CA 1
ATOM 1595 C C . GLY A 1 199 ? 33.199 15.519 -58.846 1.00 78.06 199 GLY A C 1
ATOM 1596 O O . GLY A 1 199 ? 33.739 14.894 -57.936 1.00 78.06 199 GLY A O 1
ATOM 1597 N N . TYR A 1 200 ? 32.294 14.957 -59.644 1.00 82.44 200 TYR A N 1
ATOM 1598 C CA . TYR A 1 200 ? 31.875 13.566 -59.525 1.00 82.44 200 TYR A CA 1
ATOM 1599 C C . TYR A 1 200 ? 32.761 12.670 -60.404 1.00 82.44 200 TYR A C 1
ATOM 1601 O O . TYR A 1 200 ? 32.448 12.380 -61.558 1.00 82.44 200 TYR A O 1
ATOM 1609 N N . GLY A 1 201 ? 33.927 12.301 -59.872 1.00 84.00 201 GLY A N 1
ATOM 1610 C CA . GLY A 1 201 ? 34.903 11.451 -60.558 1.00 84.00 201 GLY A CA 1
ATOM 1611 C C . GLY A 1 201 ? 34.726 9.944 -60.299 1.00 84.00 201 GLY A C 1
ATOM 1612 O O . GLY A 1 201 ? 33.886 9.535 -59.494 1.00 84.00 201 GLY A O 1
ATOM 1613 N N . PRO A 1 202 ? 35.572 9.090 -60.912 1.00 85.50 202 PRO A N 1
ATOM 1614 C CA . PRO A 1 202 ? 35.553 7.636 -60.707 1.00 85.50 202 PRO A CA 1
ATOM 1615 C C . PRO A 1 202 ? 35.676 7.212 -59.232 1.00 85.50 202 PRO A C 1
ATOM 1617 O O . PRO A 1 202 ? 35.005 6.276 -58.802 1.00 85.50 202 PRO A O 1
ATOM 1620 N N . TYR A 1 203 ? 36.479 7.932 -58.438 1.00 83.31 203 TYR A N 1
ATOM 1621 C CA . TYR A 1 203 ? 36.637 7.682 -57.000 1.00 83.31 203 TYR A CA 1
ATOM 1622 C C . TYR A 1 203 ? 35.384 8.034 -56.187 1.00 83.31 203 TYR A C 1
ATOM 1624 O O . TYR A 1 203 ? 35.039 7.298 -55.263 1.00 83.31 203 TYR A O 1
ATOM 1632 N N . ALA A 1 204 ? 34.677 9.113 -56.543 1.00 86.50 204 ALA A N 1
ATOM 1633 C CA . ALA A 1 204 ? 33.402 9.466 -55.918 1.00 86.50 204 ALA A CA 1
ATOM 1634 C C . ALA A 1 204 ? 32.342 8.390 -56.204 1.00 86.50 204 ALA A C 1
ATOM 1636 O O . ALA A 1 204 ? 31.678 7.923 -55.281 1.00 86.50 204 ALA A O 1
ATOM 1637 N N . LYS A 1 205 ? 32.270 7.910 -57.454 1.00 89.00 205 LYS A N 1
ATOM 1638 C CA . LYS A 1 205 ? 31.373 6.815 -57.853 1.00 89.00 205 LYS A CA 1
ATOM 1639 C C . LYS A 1 205 ? 31.658 5.509 -57.099 1.00 89.00 205 LYS A C 1
ATOM 1641 O O . LYS A 1 205 ? 30.730 4.852 -56.638 1.00 89.00 205 LYS A O 1
ATOM 1646 N N . MET A 1 206 ? 32.931 5.146 -56.926 1.00 88.12 206 MET A N 1
ATOM 1647 C CA . MET A 1 206 ? 33.324 3.957 -56.157 1.00 88.12 206 MET A CA 1
ATOM 1648 C C . MET A 1 206 ? 32.909 4.063 -54.679 1.00 88.12 206 MET A C 1
ATOM 1650 O O . MET A 1 206 ? 32.341 3.119 -54.130 1.00 88.12 206 MET A O 1
ATOM 1654 N N . LYS A 1 207 ? 33.156 5.221 -54.047 1.00 87.38 207 LYS A N 1
ATOM 1655 C CA . LYS A 1 207 ? 32.755 5.497 -52.655 1.00 87.38 207 LYS A CA 1
ATOM 1656 C C . LYS A 1 207 ? 31.229 5.458 -52.487 1.00 87.38 207 LYS A C 1
ATOM 1658 O O . LYS A 1 207 ? 30.743 4.950 -51.480 1.00 87.38 207 LYS A O 1
ATOM 1663 N N . GLU A 1 208 ? 30.473 5.946 -53.470 1.00 91.56 208 GLU A N 1
ATOM 1664 C CA . GLU A 1 208 ? 29.007 5.870 -53.473 1.00 91.56 208 GLU A CA 1
ATOM 1665 C C . GLU A 1 208 ? 28.491 4.427 -53.605 1.00 91.56 208 GLU A C 1
ATOM 1667 O O . GLU A 1 208 ? 27.592 4.028 -52.865 1.00 91.56 208 GLU A O 1
ATOM 1672 N N . GLU A 1 209 ? 29.071 3.607 -54.489 1.00 92.75 209 GLU A N 1
ATOM 1673 C CA . GLU A 1 209 ? 28.700 2.189 -54.600 1.00 92.75 209 GLU A CA 1
ATOM 1674 C C . GLU A 1 209 ? 28.983 1.408 -53.308 1.00 92.75 209 GLU A C 1
ATOM 1676 O O . GLU A 1 209 ? 28.177 0.566 -52.903 1.00 92.75 209 GLU A O 1
ATOM 1681 N N . GLU A 1 210 ? 30.106 1.685 -52.638 1.00 90.75 210 GLU A N 1
ATOM 1682 C CA . GLU A 1 210 ? 30.425 1.089 -51.338 1.00 90.75 210 GLU A CA 1
ATOM 1683 C C . GLU A 1 210 ? 29.426 1.524 -50.256 1.00 90.75 210 GLU A C 1
ATOM 1685 O O . GLU A 1 210 ? 28.909 0.681 -49.516 1.00 90.75 210 GLU A O 1
ATOM 1690 N N . LEU A 1 211 ? 29.093 2.818 -50.206 1.00 92.94 211 LEU A N 1
ATOM 1691 C CA . LEU A 1 211 ? 28.063 3.363 -49.319 1.00 92.94 211 LEU A CA 1
ATOM 1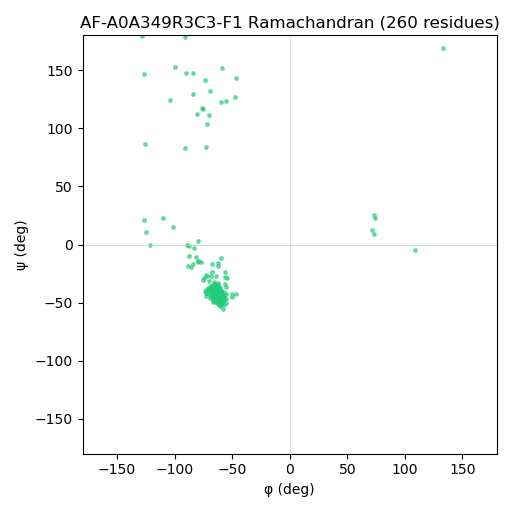692 C C . LEU A 1 211 ? 26.713 2.682 -49.539 1.00 92.94 211 LEU A C 1
ATOM 1694 O O . LEU A 1 211 ? 26.105 2.220 -48.577 1.00 92.94 211 LEU A O 1
ATOM 1698 N N . LYS A 1 212 ? 26.285 2.523 -50.794 1.00 94.62 212 LYS A N 1
ATOM 1699 C CA . LYS A 1 212 ? 25.025 1.852 -51.138 1.00 94.62 212 LYS A CA 1
ATOM 1700 C C . LYS A 1 212 ? 24.999 0.390 -50.679 1.00 94.62 212 LYS A C 1
ATOM 1702 O O . LYS A 1 212 ? 23.970 -0.087 -50.204 1.00 94.62 212 LYS A O 1
ATOM 1707 N N . LYS A 1 213 ? 26.125 -0.330 -50.776 1.00 94.56 213 LYS A N 1
ATOM 1708 C CA . LYS A 1 213 ? 26.248 -1.702 -50.241 1.00 94.56 213 LYS A CA 1
ATOM 1709 C C . LYS A 1 213 ? 26.121 -1.725 -48.716 1.00 94.56 213 LYS A C 1
ATOM 1711 O O . LYS A 1 213 ? 25.402 -2.571 -48.186 1.00 94.56 213 LYS A O 1
ATOM 1716 N N . LYS A 1 214 ? 26.784 -0.796 -48.016 1.00 94.00 214 LYS A N 1
ATOM 1717 C CA . LYS A 1 214 ? 26.699 -0.670 -46.550 1.00 94.00 214 LYS A CA 1
ATOM 1718 C C . LYS A 1 214 ? 25.287 -0.300 -46.092 1.00 94.00 214 LYS A C 1
ATOM 1720 O O . LYS A 1 214 ? 24.802 -0.880 -45.127 1.00 94.00 214 LYS A O 1
ATOM 1725 N N . GLU A 1 215 ? 24.610 0.600 -46.800 1.00 93.62 215 GLU A N 1
ATOM 1726 C CA . GLU A 1 215 ? 23.212 0.972 -46.547 1.00 93.62 215 GLU A CA 1
ATOM 1727 C C . GLU A 1 215 ? 22.264 -0.216 -46.745 1.00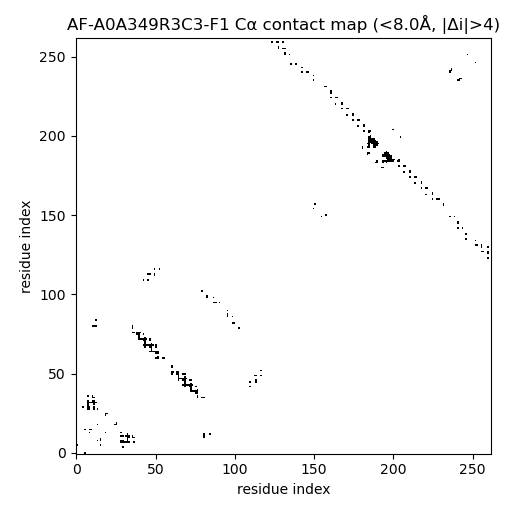 93.62 215 GLU A C 1
ATOM 1729 O O . GLU A 1 215 ? 21.454 -0.504 -45.868 1.00 93.62 215 GLU A O 1
ATOM 1734 N N . GLY A 1 216 ? 22.434 -0.983 -47.828 1.00 95.25 216 GLY A N 1
ATOM 1735 C CA . GLY A 1 216 ? 21.673 -2.216 -48.034 1.00 95.25 216 GLY A CA 1
ATOM 1736 C C . GLY A 1 216 ? 21.890 -3.238 -46.912 1.00 95.25 216 GLY A C 1
ATOM 1737 O O . GLY A 1 216 ? 20.930 -3.828 -46.418 1.00 95.25 216 GLY A O 1
ATOM 1738 N N . TYR A 1 217 ? 23.132 -3.415 -46.447 1.00 94.19 217 TYR A N 1
ATOM 1739 C CA . TYR A 1 217 ? 23.418 -4.290 -45.306 1.00 94.19 217 TYR A CA 1
ATOM 1740 C C . TYR A 1 217 ? 22.802 -3.759 -43.997 1.00 94.19 217 TYR A C 1
ATOM 1742 O O . TYR A 1 217 ? 22.207 -4.533 -43.242 1.00 94.19 217 TYR A O 1
ATOM 1750 N N . LEU A 1 218 ? 22.848 -2.444 -43.753 1.00 95.12 218 LEU A N 1
ATOM 1751 C CA . LEU A 1 218 ? 22.201 -1.807 -42.602 1.00 95.12 218 LEU A CA 1
ATOM 1752 C C . LEU A 1 218 ? 20.696 -2.102 -42.560 1.00 95.12 218 LEU A C 1
ATOM 1754 O O . LEU A 1 218 ? 20.161 -2.410 -41.494 1.00 95.12 218 LEU A O 1
ATOM 1758 N N . ASP A 1 219 ? 20.019 -2.071 -43.707 1.00 95.25 219 ASP A N 1
ATOM 1759 C CA . ASP A 1 219 ? 18.594 -2.396 -43.789 1.00 95.25 219 ASP A CA 1
ATOM 1760 C C . ASP A 1 219 ? 18.322 -3.873 -43.471 1.00 95.25 219 ASP A C 1
ATOM 1762 O O . ASP A 1 219 ? 17.373 -4.190 -42.745 1.00 95.25 219 ASP A O 1
ATOM 1766 N N . THR A 1 220 ? 19.192 -4.792 -43.910 1.00 95.62 220 THR A N 1
ATOM 1767 C CA . THR A 1 220 ? 19.079 -6.207 -43.511 1.00 95.62 220 THR A CA 1
ATOM 1768 C C . THR A 1 220 ? 19.254 -6.403 -42.003 1.00 95.62 220 THR A C 1
ATOM 1770 O O . THR A 1 220 ? 18.474 -7.134 -41.384 1.00 95.62 220 THR A O 1
ATOM 1773 N N . LEU A 1 221 ? 20.212 -5.703 -41.382 1.00 94.69 221 LEU A N 1
ATOM 1774 C CA . LEU A 1 221 ? 20.417 -5.716 -39.932 1.00 94.69 221 LEU A CA 1
ATOM 1775 C C . LEU A 1 221 ? 19.206 -5.148 -39.184 1.00 94.69 221 LEU A C 1
ATOM 1777 O O . LEU A 1 221 ? 18.763 -5.745 -38.203 1.00 94.69 221 LEU A O 1
ATOM 1781 N N . ARG A 1 222 ? 18.625 -4.039 -39.659 1.00 95.25 222 ARG A N 1
ATOM 1782 C CA . ARG A 1 222 ? 17.408 -3.445 -39.079 1.00 95.25 222 ARG A CA 1
ATOM 1783 C C . ARG A 1 222 ? 16.241 -4.432 -39.098 1.00 95.25 222 ARG A C 1
ATOM 1785 O O . ARG A 1 222 ? 15.628 -4.660 -38.056 1.00 95.25 222 ARG A O 1
ATOM 1792 N N . ASN A 1 223 ? 16.004 -5.097 -40.228 1.00 96.00 223 ASN A N 1
ATOM 1793 C CA . ASN A 1 223 ? 14.950 -6.109 -40.353 1.00 96.00 223 ASN A CA 1
ATOM 1794 C C . ASN A 1 223 ? 15.173 -7.308 -39.414 1.00 96.00 223 ASN A C 1
ATOM 1796 O O . ASN A 1 223 ? 14.234 -7.800 -38.774 1.00 96.00 223 ASN A O 1
ATOM 1800 N N . LYS A 1 224 ? 16.427 -7.758 -39.279 1.00 94.94 224 LYS A N 1
ATOM 1801 C CA . LYS A 1 224 ? 16.810 -8.828 -38.347 1.00 94.94 224 LYS A CA 1
ATOM 1802 C C . LYS A 1 224 ? 16.548 -8.428 -36.891 1.00 94.94 224 LYS A C 1
ATOM 1804 O O . LYS A 1 224 ? 15.951 -9.212 -36.153 1.00 94.94 224 LYS A O 1
ATOM 1809 N N . ILE A 1 225 ? 16.918 -7.206 -36.501 1.00 95.12 225 ILE A N 1
ATOM 1810 C CA . ILE A 1 225 ? 16.666 -6.650 -35.161 1.00 95.12 225 ILE A CA 1
ATOM 1811 C C . ILE A 1 225 ? 15.166 -6.609 -34.869 1.00 95.12 225 ILE A C 1
ATOM 1813 O O . ILE A 1 225 ? 14.743 -7.107 -33.829 1.00 95.12 225 ILE A O 1
ATOM 1817 N N . THR A 1 226 ? 14.346 -6.081 -35.782 1.00 95.44 226 THR A N 1
ATOM 1818 C CA . THR A 1 226 ? 12.887 -6.017 -35.596 1.00 95.44 226 THR A CA 1
ATOM 1819 C C . THR A 1 226 ? 12.281 -7.408 -35.405 1.00 95.44 226 THR A C 1
ATOM 1821 O O . THR A 1 226 ? 11.463 -7.616 -34.510 1.00 95.44 226 THR A O 1
ATOM 1824 N N . THR A 1 227 ? 12.723 -8.390 -36.193 1.00 95.12 227 THR A N 1
ATOM 1825 C CA . THR A 1 227 ? 12.253 -9.779 -36.078 1.00 95.12 227 THR A CA 1
ATOM 1826 C C . THR A 1 227 ? 12.610 -10.383 -34.717 1.00 95.12 227 THR A C 1
ATOM 1828 O O . THR A 1 227 ? 11.756 -10.965 -34.046 1.00 95.12 227 THR A O 1
ATOM 1831 N N . GLN A 1 228 ? 13.853 -10.197 -34.269 1.00 93.38 228 GLN A N 1
ATOM 1832 C CA . GLN A 1 228 ? 14.322 -10.676 -32.966 1.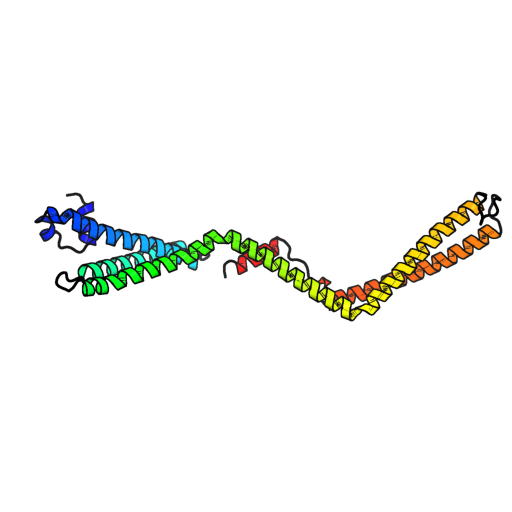00 93.38 228 GLN A CA 1
ATOM 1833 C C . GLN A 1 228 ? 13.608 -9.985 -31.799 1.00 93.38 228 GLN A C 1
ATOM 1835 O O . GLN A 1 228 ? 13.203 -10.648 -30.845 1.00 93.38 228 GLN A O 1
ATOM 1840 N N . GLN A 1 229 ? 13.392 -8.672 -31.886 1.00 93.12 229 GLN A N 1
ATOM 1841 C CA . GLN A 1 229 ? 12.634 -7.910 -30.893 1.00 93.12 229 GLN A CA 1
ATOM 1842 C C . GLN A 1 229 ? 11.196 -8.414 -30.775 1.00 93.12 229 GLN A C 1
ATOM 1844 O O . GLN A 1 229 ? 10.702 -8.598 -29.663 1.00 93.12 229 GLN A O 1
ATOM 1849 N N . ASN A 1 230 ? 10.537 -8.687 -31.901 1.00 93.94 230 ASN A N 1
ATOM 1850 C CA . ASN A 1 230 ? 9.180 -9.227 -31.904 1.00 93.94 230 ASN A CA 1
ATOM 1851 C C . ASN A 1 230 ? 9.121 -10.622 -31.266 1.00 93.94 230 ASN A C 1
ATOM 1853 O O . ASN A 1 230 ? 8.234 -10.877 -30.451 1.00 93.94 230 ASN A O 1
ATOM 1857 N N . ALA A 1 231 ? 10.087 -11.496 -31.565 1.00 92.75 231 ALA A N 1
ATOM 1858 C CA . ALA A 1 231 ? 10.176 -12.825 -30.957 1.00 92.75 231 ALA A CA 1
ATOM 1859 C C . ALA A 1 231 ? 10.383 -12.753 -29.433 1.00 92.75 231 ALA A C 1
ATOM 1861 O O . ALA A 1 231 ? 9.679 -13.423 -28.675 1.00 92.75 231 ALA A O 1
ATOM 1862 N N . ILE A 1 232 ? 11.293 -11.891 -28.965 1.00 92.31 232 ILE A N 1
ATOM 1863 C CA . ILE A 1 232 ? 11.519 -11.667 -27.529 1.00 92.31 232 ILE A CA 1
ATOM 1864 C C . ILE A 1 232 ? 10.262 -11.093 -26.871 1.00 92.31 232 ILE A C 1
ATOM 1866 O O . ILE A 1 232 ? 9.865 -11.559 -25.808 1.00 92.31 232 ILE A O 1
ATOM 1870 N N . ARG A 1 233 ? 9.580 -10.138 -27.512 1.00 91.44 233 ARG A N 1
ATOM 1871 C CA . ARG A 1 233 ? 8.345 -9.542 -26.984 1.00 91.44 233 ARG A CA 1
ATOM 1872 C C . ARG A 1 233 ? 7.216 -10.566 -26.847 1.00 91.44 233 ARG A C 1
ATOM 1874 O O . ARG A 1 233 ? 6.486 -10.540 -25.860 1.00 91.44 233 ARG A O 1
ATOM 1881 N N . GLN A 1 234 ? 7.073 -11.482 -27.805 1.00 90.81 234 GLN A N 1
ATOM 1882 C CA . GLN A 1 234 ? 6.112 -12.585 -27.703 1.00 90.81 234 GLN A CA 1
ATOM 1883 C C . GLN A 1 234 ? 6.445 -13.515 -26.532 1.00 90.81 234 GLN A C 1
ATOM 1885 O O . GLN A 1 234 ? 5.544 -13.894 -25.787 1.00 90.81 234 GLN A O 1
ATOM 1890 N N . LYS A 1 235 ? 7.729 -13.817 -26.312 1.00 90.44 235 LYS A N 1
ATOM 1891 C CA . LYS A 1 235 ? 8.185 -14.609 -25.159 1.00 90.44 235 LYS A CA 1
ATOM 1892 C C . LYS A 1 235 ? 7.936 -13.888 -23.836 1.00 90.44 235 LYS A C 1
ATOM 1894 O O . LYS A 1 235 ? 7.433 -14.499 -22.904 1.00 90.44 235 LYS A O 1
ATOM 1899 N N . GLN A 1 236 ? 8.194 -12.583 -23.764 1.00 88.00 236 GLN A N 1
ATOM 1900 C CA . GLN A 1 236 ? 7.863 -11.768 -22.590 1.00 88.00 236 GLN A CA 1
ATOM 1901 C C . GLN A 1 236 ? 6.358 -11.758 -22.300 1.00 88.00 236 GLN A C 1
ATOM 1903 O O . GLN A 1 236 ? 5.959 -11.774 -21.138 1.00 88.00 236 GLN A O 1
ATOM 1908 N N . LYS A 1 237 ? 5.518 -11.755 -23.346 1.00 88.25 237 LYS A N 1
ATOM 1909 C CA . LYS A 1 237 ? 4.065 -11.896 -23.200 1.00 88.25 237 LYS A CA 1
ATOM 1910 C C . LYS A 1 237 ? 3.685 -13.280 -22.668 1.00 88.25 237 LYS A C 1
ATOM 1912 O O . LYS A 1 237 ? 2.900 -13.364 -21.738 1.00 88.25 237 LYS A O 1
ATOM 1917 N N . PHE A 1 238 ? 4.249 -14.346 -23.235 1.00 87.19 238 PHE A N 1
ATOM 1918 C CA . PHE A 1 238 ? 3.973 -15.726 -22.820 1.00 87.19 238 PHE A CA 1
ATOM 1919 C C . PHE A 1 238 ? 4.368 -15.995 -21.360 1.00 87.19 238 PHE A C 1
ATOM 1921 O O . PHE A 1 238 ? 3.629 -16.643 -20.631 1.00 87.19 238 PHE A O 1
ATOM 1928 N N . GLU A 1 239 ? 5.501 -15.451 -20.918 1.00 85.38 239 GLU A N 1
ATOM 1929 C CA . GLU A 1 239 ? 5.992 -15.575 -19.537 1.00 85.38 239 GLU A CA 1
ATOM 1930 C C . GLU A 1 239 ? 5.283 -14.599 -18.570 1.00 85.38 239 GLU A C 1
ATOM 1932 O O . GLU A 1 239 ? 5.637 -14.518 -17.396 1.00 85.38 239 GLU A O 1
ATOM 1937 N N . GLY A 1 240 ? 4.297 -13.826 -19.046 1.00 82.50 240 GLY A N 1
ATOM 1938 C CA . GLY A 1 240 ? 3.483 -12.925 -18.225 1.00 82.50 240 GLY A CA 1
ATOM 1939 C C . GLY A 1 240 ? 4.194 -11.653 -17.749 1.00 82.50 240 GLY A C 1
ATOM 1940 O O . GLY A 1 240 ? 3.631 -10.903 -16.956 1.00 82.50 240 GLY A O 1
ATOM 1941 N N . ILE A 1 241 ? 5.403 -11.358 -18.239 1.00 83.06 241 ILE A N 1
ATOM 1942 C CA . ILE A 1 241 ? 6.166 -10.148 -17.869 1.00 83.06 241 ILE A CA 1
ATOM 1943 C C . ILE A 1 241 ? 5.409 -8.887 -18.282 1.00 83.06 241 ILE A C 1
ATOM 1945 O O . ILE A 1 241 ? 5.368 -7.910 -17.542 1.00 83.06 241 ILE A O 1
ATOM 1949 N N . LEU A 1 242 ? 4.784 -8.915 -19.463 1.00 79.25 242 LEU A N 1
ATOM 1950 C CA . LEU A 1 242 ? 4.024 -7.777 -19.989 1.00 79.25 242 LEU A CA 1
ATOM 1951 C C . LEU A 1 242 ? 2.641 -7.615 -19.339 1.00 79.25 242 LEU A C 1
ATOM 1953 O O . LEU A 1 242 ? 2.040 -6.547 -19.460 1.00 79.25 242 LEU A O 1
ATOM 1957 N N . ASP A 1 243 ? 2.159 -8.646 -18.644 1.00 76.69 243 ASP A N 1
ATOM 1958 C CA . ASP A 1 243 ? 0.882 -8.622 -17.926 1.00 76.69 243 ASP A CA 1
ATOM 1959 C C . ASP A 1 243 ? 1.044 -8.092 -16.493 1.00 76.69 243 ASP A C 1
ATOM 1961 O O . ASP A 1 243 ? 0.078 -7.624 -15.885 1.00 76.69 243 ASP A O 1
ATOM 1965 N N . GLN A 1 244 ? 2.273 -8.087 -15.962 1.00 68.75 244 GLN A N 1
ATOM 1966 C CA . GLN A 1 244 ? 2.602 -7.459 -14.686 1.00 68.75 244 GLN A CA 1
ATOM 1967 C C . GLN A 1 244 ? 2.593 -5.931 -14.818 1.00 68.75 244 GLN A C 1
ATOM 1969 O O . GLN A 1 244 ? 3.617 -5.278 -15.013 1.00 68.75 244 GLN A O 1
ATOM 1974 N N . LYS A 1 245 ? 1.406 -5.335 -14.699 1.00 64.00 245 LYS A N 1
ATOM 1975 C CA . LYS A 1 245 ? 1.261 -3.891 -14.499 1.00 64.00 245 LYS A CA 1
ATOM 1976 C C . LYS A 1 245 ? 1.409 -3.579 -13.016 1.00 64.00 245 LYS A C 1
ATOM 1978 O O . LYS A 1 245 ? 0.710 -4.164 -12.195 1.00 64.00 245 LYS A O 1
ATOM 1983 N N . VAL A 1 246 ? 2.271 -2.617 -12.686 1.00 64.12 246 VAL A N 1
ATOM 1984 C CA . VAL A 1 246 ? 2.275 -2.004 -11.352 1.00 64.12 246 VAL A CA 1
ATOM 1985 C C . VAL A 1 246 ? 0.867 -1.468 -11.099 1.00 64.12 246 VAL A C 1
ATOM 1987 O O . VAL A 1 246 ? 0.357 -0.696 -11.916 1.00 64.12 246 VAL A O 1
ATOM 1990 N N . LEU A 1 247 ? 0.229 -1.914 -10.011 1.00 62.66 247 LEU A N 1
ATOM 1991 C CA . LEU A 1 247 ? -1.101 -1.439 -9.620 1.00 62.66 247 LEU A CA 1
ATOM 1992 C C . LEU A 1 247 ? -1.143 0.097 -9.673 1.00 62.66 247 LEU A C 1
ATOM 1994 O O . LEU A 1 247 ? -0.313 0.778 -9.071 1.00 62.66 247 LEU A O 1
ATOM 1998 N N . SER A 1 248 ? -2.125 0.640 -10.396 1.00 66.81 248 SER A N 1
ATOM 1999 C CA . SER A 1 248 ? -2.439 2.070 -10.352 1.00 66.81 248 SER A CA 1
ATOM 2000 C C . SER A 1 248 ? -2.799 2.467 -8.920 1.00 66.81 248 SER A C 1
ATOM 2002 O O . SER A 1 248 ? -3.332 1.642 -8.171 1.00 66.81 248 SER A O 1
ATOM 2004 N N . ASN A 1 249 ? -2.566 3.730 -8.550 1.00 68.75 249 ASN A N 1
ATOM 2005 C CA . ASN A 1 249 ? -2.879 4.256 -7.217 1.00 68.75 249 ASN A CA 1
ATOM 2006 C C . ASN A 1 249 ? -4.296 3.865 -6.759 1.00 68.75 249 ASN A C 1
ATOM 2008 O O . ASN A 1 249 ? -4.444 3.365 -5.654 1.00 68.75 249 ASN A O 1
ATOM 2012 N N . ALA A 1 250 ? -5.295 3.945 -7.647 1.00 70.56 250 ALA A N 1
ATOM 2013 C CA . ALA A 1 250 ? -6.679 3.570 -7.342 1.00 70.56 250 ALA A CA 1
ATOM 2014 C C . ALA A 1 250 ? -6.867 2.070 -7.027 1.00 70.56 250 ALA A C 1
ATOM 2016 O O . ALA A 1 250 ? -7.623 1.703 -6.131 1.00 70.56 250 ALA A O 1
ATOM 2017 N N . SER A 1 251 ? -6.171 1.186 -7.745 1.00 70.56 251 SER A N 1
ATOM 2018 C CA . SER A 1 251 ? -6.226 -0.261 -7.489 1.00 70.56 251 SER A CA 1
ATOM 2019 C C . SER A 1 251 ? -5.431 -0.669 -6.247 1.00 70.56 251 SER A C 1
ATOM 2021 O O . SER A 1 251 ? -5.810 -1.610 -5.555 1.00 70.56 251 SER A O 1
ATOM 2023 N N . LEU A 1 252 ? -4.362 0.068 -5.937 1.00 71.25 252 LEU A N 1
ATOM 2024 C CA . LEU A 1 252 ? -3.582 -0.113 -4.719 1.00 71.25 252 LEU A CA 1
ATOM 2025 C C . LEU A 1 252 ? -4.393 0.327 -3.493 1.00 71.25 252 LEU A C 1
ATOM 2027 O O . LEU A 1 252 ? -4.439 -0.397 -2.506 1.00 71.25 252 LEU A O 1
ATOM 2031 N N . ASP A 1 253 ? -5.099 1.455 -3.589 1.00 73.12 253 ASP A N 1
ATOM 2032 C CA . ASP A 1 253 ? -5.986 1.947 -2.530 1.00 73.12 253 ASP A CA 1
ATOM 2033 C C . ASP A 1 253 ? -7.160 0.987 -2.294 1.00 73.12 253 ASP A C 1
ATOM 2035 O O . ASP A 1 253 ? -7.515 0.718 -1.150 1.00 73.12 253 ASP A O 1
ATOM 2039 N N . SER A 1 254 ? -7.720 0.389 -3.353 1.00 74.50 254 SER A N 1
ATOM 2040 C CA . SER A 1 254 ? -8.740 -0.660 -3.219 1.00 74.50 254 SER A CA 1
ATOM 2041 C C . SER A 1 254 ? -8.204 -1.907 -2.506 1.00 74.50 254 SER A C 1
ATOM 2043 O O . SER A 1 254 ? -8.841 -2.380 -1.567 1.00 74.50 254 SER A O 1
ATOM 2045 N N . ALA A 1 255 ? -7.025 -2.408 -2.890 1.00 71.88 255 ALA A N 1
ATOM 2046 C CA . ALA A 1 255 ? -6.410 -3.570 -2.244 1.00 71.88 255 ALA A CA 1
ATOM 2047 C C . ALA A 1 255 ? -6.070 -3.302 -0.768 1.00 71.88 255 ALA A C 1
ATOM 2049 O O . ALA A 1 255 ? -6.307 -4.149 0.092 1.00 71.88 255 ALA A O 1
ATOM 2050 N N . VAL A 1 256 ? -5.566 -2.103 -0.464 1.00 73.38 256 VAL A N 1
ATOM 2051 C CA . VAL A 1 256 ? -5.248 -1.676 0.902 1.00 73.38 256 VAL A CA 1
ATOM 2052 C C . VAL A 1 256 ? -6.510 -1.505 1.747 1.00 73.38 256 VAL A C 1
ATOM 2054 O O . VAL A 1 256 ? -6.508 -1.894 2.910 1.00 73.38 256 VAL A O 1
ATOM 2057 N N . ASN A 1 257 ? -7.603 -0.994 1.179 1.00 70.88 257 ASN A N 1
ATOM 2058 C CA . ASN A 1 257 ? -8.873 -0.863 1.897 1.00 70.88 257 ASN A CA 1
ATOM 2059 C C . ASN A 1 257 ? -9.518 -2.219 2.211 1.00 70.88 257 ASN A C 1
ATOM 2061 O O . ASN A 1 257 ? -10.093 -2.372 3.283 1.00 70.88 257 ASN A O 1
ATOM 2065 N N . VAL A 1 258 ? -9.403 -3.207 1.316 1.00 70.94 258 VAL A N 1
ATOM 2066 C CA . VAL A 1 258 ? -9.907 -4.569 1.569 1.00 70.94 258 VAL A CA 1
ATOM 2067 C C . VAL A 1 258 ? -9.074 -5.276 2.641 1.00 70.94 258 VAL A C 1
ATOM 2069 O O . VAL A 1 258 ? -9.630 -5.943 3.504 1.00 70.94 258 VAL A O 1
ATOM 2072 N N . ALA A 1 259 ? -7.750 -5.117 2.612 1.00 64.56 259 ALA A N 1
ATOM 2073 C CA . ALA A 1 259 ? -6.847 -5.797 3.539 1.00 64.56 259 ALA A CA 1
ATOM 2074 C C . ALA A 1 259 ? -6.645 -5.067 4.882 1.00 64.56 259 ALA A C 1
ATOM 2076 O O . ALA A 1 259 ? -6.195 -5.683 5.838 1.00 64.56 259 ALA A O 1
ATOM 2077 N N . GLY A 1 260 ? -6.945 -3.768 4.968 1.00 58.41 260 GLY A N 1
ATOM 2078 C CA . GLY A 1 260 ? -6.816 -2.981 6.201 1.00 58.41 260 GLY A CA 1
ATOM 2079 C C . GLY A 1 260 ? -7.965 -3.166 7.200 1.00 58.41 260 GLY A C 1
ATOM 2080 O O . GLY A 1 260 ? -7.821 -2.766 8.351 1.00 58.41 260 GLY A O 1
ATOM 2081 N N . PHE A 1 261 ? -9.085 -3.758 6.769 1.00 53.12 261 PHE A N 1
ATOM 2082 C CA . PHE A 1 261 ? -10.286 -3.977 7.590 1.00 53.12 261 PHE A CA 1
ATOM 2083 C C . PHE A 1 261 ? -10.705 -5.455 7.718 1.00 53.12 261 PHE A C 1
ATOM 2085 O O . PHE A 1 261 ? -11.700 -5.730 8.388 1.00 53.12 261 PHE A O 1
ATOM 2092 N N . ALA A 1 262 ? -9.976 -6.384 7.088 1.00 44.06 262 ALA A N 1
ATOM 2093 C CA . ALA A 1 262 ? -10.134 -7.834 7.261 1.00 44.06 262 ALA A CA 1
ATOM 2094 C C . ALA A 1 262 ? -9.181 -8.353 8.345 1.00 44.06 262 ALA A C 1
ATOM 2096 O O . ALA A 1 262 ? -9.603 -9.246 9.112 1.00 44.06 262 ALA A O 1
#

Foldseek 3Di:
DDVLLVQLLVLLVDDPVVVVVPVVCSVVSSVSSVVLLVQLLVQLVLQLVLQLLVPPPDPCSNVCSNVRSNVRSVVSSVVSSVLSVPQDPPDDPVVNVVSCVVVVVVVVVSVVSNCVSVVLVVCLVVLLVVLLVVLLVVLVVVLVVLVVVLCVVCVVLVVVLVVLVVVLVVLVVVLVVLVVQLVCQQCQPDDPNHPSDHHCDPVSVVSVVVSVVSVVVSVVSVVVSVVSVVVSVVVCVVSCSVVSDDDDPVRSSVVSVVVSSD

pLDDT: mean 83.45, std 9.05, range [44.06, 96.12]

Secondary structure (DSSP, 8-state):
--HHHHHHHHHHT--HHHHTT-GGGHHHHHHHHHHHHHHHHHHHHHHHHHHHHHTTTSTTHHHHHHHHHHHHHHHHHHHHHHHHHH--TTS-HHHHHHHHHHHHHHHHHHHHHHHHHHHHHHHHHHHHHHHHHHHHHHHHHHHHHHHHHHHHHTHHHHHHHHHHHHHHHHHHHHHHHHHHHHHHHHHT---TTS----S--HHHHHHHHHHHHHHHHHHHHHHHHHHHHHHHHHHHHHTTTTT-PPPPHHHHHHHHHHHS--

Mean predicted aligned error: 13.49 Å

Radius of gyration: 43.61 Å; Cα contacts (8 Å, |Δi|>4): 197; chains: 1; bounding box: 81×38×120 Å

Sequence (262 aa):
MSDINRFFWRCAGVHQETLEKYPEEHSKYTAIGATIFFTGLFASLSGGYAMYFVFSGGTFDWLLAIVFGIIWGLAIFNMDRYIVLSINKSKSGFMQLLQALPRILLAILIGLVISRPLELKIFDKEIRENLRVRFLADQRAKIDTLNSTFNKKYANEVALLKATTTERDSLESSIKNDRTKLNYEIFGNKTTETSGVMGYGPYAKMKEEELKKKEGYLDTLRNKITTQQNAIRQKQKFEGILDQKVLSNASLDSAVNVAGFA